Protein AF-A0A2P8WKD7-F1 (afdb_monomer)

Mean predicted aligned error: 12.07 Å

pLDDT: mean 80.97, std 13.88, range [33.56, 96.31]

Secondary structure (DSSP, 8-state):
--PPP---HHHHHHHHHHTT-HHHHHHHHHSSBS-SS-GGGEEEEEEEEEEEETTEEEEEEEEEEE-SEEETTSSTTSPPPP----HHHHHHHT-EEPPPEEEEEEEEHHHHHHHHHHHT--HHHHHHHHT--TT--EEEEEEEB-TTS-B-S-EEEEEEEEE-TTSEEEEEEEEEESSSPPSPSPPEEEEEEEEE--TT--HHHHHHHHHHHHHHHT-S-EEEE-S---HHHHHHHHTTTEEEE-SSPP-PPPP--TTT---TT-TTTT-SS-HHHHHHH-PPP-

Solvent-accessible surface area (backbone atoms only — not comparable to full-atom values): 16285 Å² total; per-residue (Å²): 135,83,78,74,80,77,75,57,63,66,56,53,51,52,51,37,47,74,72,43,41,48,73,59,54,50,42,52,31,42,73,12,49,54,53,67,44,44,72,69,26,62,52,58,64,48,54,44,67,63,41,78,48,91,98,48,65,37,64,27,38,35,43,33,29,37,28,45,56,46,45,38,48,45,44,95,91,42,62,58,66,81,89,77,91,52,68,66,62,50,46,53,32,40,68,28,74,49,70,82,39,76,76,41,74,74,33,51,58,70,59,52,50,52,50,45,48,74,59,40,51,50,71,70,54,48,55,49,42,74,66,42,54,85,88,44,66,42,76,46,46,28,31,37,39,48,101,83,33,51,71,50,77,59,27,40,39,36,37,32,38,44,80,47,98,88,60,28,33,29,35,34,33,32,43,22,25,58,62,79,78,76,78,74,77,73,49,49,81,43,62,32,35,37,40,73,66,54,96,87,58,53,69,67,64,49,49,54,52,48,49,51,41,18,63,74,65,75,29,86,43,36,36,36,38,41,83,81,72,53,50,68,54,50,51,56,37,39,78,66,42,30,16,38,29,47,97,52,86,76,59,70,76,72,78,88,50,34,56,77,46,82,54,89,84,47,95,48,49,62,35,90,71,37,72,69,56,50,61,72,67,55,71,80,87,128

Foldseek 3Di:
DDDDPPPDVLVVVLVCLVVFVFVVQLCLQDVWVVRNAHNLQFQGKGKDAQPDFDPGTFGIKIKTQGFQKAFAPLDPPHHHADDDDDDVVVCLFFVDKDDKDWPDPFAAPVVLLVVCVSSRDDPVLSVPQAPDDPPAWDKTKMWGADPVRDTDRIKIKTKHWDADPVRTIIIIIMIGGNDDDGDDRGGDIAMAGEEEDDPPDDLVRRVVSRVVSCVSVVHQAYEYEDADDDQVSSVVCVVSRYIYDYPDDDPHDDPPDLCPDPDPPDPSRNPPDDVSVVVVPDDDDD

Nearest PDB structures (foldseek):
  1txc-assembly1_B  TM=3.897E-01  e=4.400E-01  Pachyrhizus erosus
  6v8s-assembly11_K  TM=2.178E-01  e=1.043E-01  Arachis hypogaea
  6v8j-assembly4_D  TM=2.126E-01  e=2.416E-01  Arachis hypogaea
  6v8s-assembly10_J  TM=2.349E-01  e=7.548E-01  Arachis hypogaea
  4ryv-assembly1_A  TM=2.584E-01  e=8.510E-01  Lupinus luteus

Structure (mmCIF, N/CA/C/O backbone):
data_AF-A0A2P8WKD7-F1
#
_entry.id   AF-A0A2P8WKD7-F1
#
loop_
_atom_site.group_PDB
_atom_site.id
_atom_site.type_symbol
_atom_site.label_atom_id
_atom_site.label_alt_id
_atom_site.label_comp_id
_atom_site.label_asym_id
_atom_site.label_entity_id
_atom_site.label_seq_id
_atom_site.pdbx_PDB_ins_code
_atom_site.Cartn_x
_atom_site.Cartn_y
_atom_site.Cartn_z
_atom_site.occupancy
_atom_site.B_iso_or_equiv
_atom_site.auth_seq_id
_atom_site.auth_comp_id
_atom_site.auth_asym_id
_atom_site.auth_atom_id
_atom_site.pdbx_PDB_model_num
ATOM 1 N N . MET A 1 1 ? -8.784 36.293 31.590 1.00 36.31 1 MET A N 1
ATOM 2 C CA . MET A 1 1 ? -8.058 35.233 30.861 1.00 36.31 1 MET A CA 1
ATOM 3 C C . MET A 1 1 ? -9.077 34.508 30.007 1.00 36.31 1 MET A C 1
ATOM 5 O O . MET A 1 1 ? -9.945 33.850 30.559 1.00 36.31 1 MET A O 1
ATOM 9 N N . LEU A 1 2 ? -9.060 34.745 28.697 1.00 33.56 2 LEU A N 1
ATOM 10 C CA . LEU A 1 2 ? -9.922 34.032 27.759 1.00 33.56 2 LEU A CA 1
ATOM 11 C C . LEU A 1 2 ? -9.299 32.652 27.550 1.00 33.56 2 LEU A C 1
ATOM 13 O O . LEU A 1 2 ? -8.166 32.565 27.082 1.00 33.56 2 LEU A O 1
ATOM 17 N N . ALA A 1 3 ? -10.004 31.603 27.967 1.00 35.75 3 ALA A N 1
ATOM 18 C CA . ALA A 1 3 ? -9.642 30.239 27.625 1.00 35.75 3 ALA A CA 1
ATOM 19 C C . ALA A 1 3 ? -9.722 30.113 26.099 1.00 35.75 3 ALA A C 1
ATOM 21 O O . ALA A 1 3 ? -10.782 30.314 25.509 1.00 35.75 3 ALA A O 1
ATOM 22 N N . THR A 1 4 ? -8.594 29.840 25.452 1.00 35.47 4 THR A N 1
ATOM 23 C CA . THR A 1 4 ? -8.598 29.348 24.076 1.00 35.47 4 THR A CA 1
ATOM 24 C C . THR A 1 4 ? -9.354 28.022 24.065 1.00 35.47 4 THR A C 1
ATOM 26 O O . THR A 1 4 ? -8.997 27.150 24.862 1.00 35.47 4 THR A O 1
ATOM 29 N N . PRO A 1 5 ? -10.382 27.842 23.218 1.00 39.72 5 PRO A N 1
ATOM 30 C CA . PRO A 1 5 ? -11.021 26.545 23.083 1.00 39.72 5 PRO A CA 1
ATOM 31 C C . PRO A 1 5 ? -9.965 25.572 22.560 1.00 39.72 5 PRO A C 1
ATOM 33 O O . PRO A 1 5 ? -9.410 25.767 21.478 1.00 39.72 5 PRO A O 1
ATOM 36 N N . SER A 1 6 ? -9.640 24.554 23.354 1.00 45.09 6 SER A N 1
ATOM 37 C CA . SER A 1 6 ? -8.958 23.373 22.846 1.00 45.09 6 SER A CA 1
ATOM 38 C C . SER A 1 6 ? -9.896 22.770 21.809 1.00 45.09 6 SER A C 1
ATOM 40 O O . SER A 1 6 ? -10.943 22.237 22.168 1.00 45.09 6 SER A O 1
ATOM 42 N N . VAL A 1 7 ? -9.583 22.950 20.529 1.00 52.62 7 VAL A N 1
ATOM 43 C CA . VAL A 1 7 ? -10.305 22.266 19.456 1.00 52.62 7 VAL A CA 1
ATOM 44 C C . VAL A 1 7 ? -10.246 20.775 19.772 1.00 52.62 7 VAL A C 1
ATOM 46 O O . VAL A 1 7 ? -9.148 20.241 19.945 1.00 52.62 7 VAL A O 1
ATOM 49 N N . ASP A 1 8 ? -11.414 20.150 19.907 1.00 75.81 8 ASP A N 1
ATOM 50 C CA . ASP A 1 8 ? -11.534 18.731 20.216 1.00 75.81 8 ASP A CA 1
ATOM 51 C C . ASP A 1 8 ? -10.823 17.947 19.111 1.00 75.81 8 ASP A C 1
ATOM 53 O O . ASP A 1 8 ? -11.108 18.075 17.918 1.00 75.81 8 ASP A O 1
ATOM 57 N N . TRP A 1 9 ? -9.804 17.190 19.489 1.00 74.94 9 TRP A N 1
ATOM 58 C CA . TRP A 1 9 ? -8.974 16.476 18.534 1.00 74.94 9 TRP A CA 1
ATOM 59 C C . TRP A 1 9 ? -9.788 15.387 17.813 1.00 74.94 9 TRP A C 1
ATOM 61 O O . TRP A 1 9 ? -9.481 15.061 16.664 1.00 74.94 9 TRP A O 1
ATOM 71 N N . GLN A 1 10 ? -10.860 14.876 18.440 1.00 72.94 10 GLN A N 1
ATOM 72 C CA . GLN A 1 10 ? -11.803 13.964 17.794 1.00 72.94 10 GLN A CA 1
ATOM 73 C C . GLN A 1 10 ? -12.477 14.638 16.602 1.00 72.94 10 GLN A C 1
ATOM 75 O O . GLN A 1 10 ? -12.592 14.032 15.536 1.00 72.94 10 GLN A O 1
ATOM 80 N N . GLU A 1 11 ? -12.852 15.908 16.748 1.00 74.50 11 GLU A N 1
ATOM 81 C CA . GLU A 1 11 ? -13.422 16.714 15.672 1.00 74.50 11 GLU A CA 1
ATOM 82 C C . GLU A 1 11 ? -12.397 16.915 14.545 1.00 74.50 11 GLU A C 1
ATOM 84 O O . GLU A 1 11 ? -12.729 16.760 13.372 1.00 74.50 11 GLU A O 1
ATOM 89 N N . GLN A 1 12 ? -11.120 17.143 14.874 1.00 75.56 12 GLN A N 1
ATOM 90 C CA . GLN A 1 12 ? -10.055 17.245 13.865 1.00 75.56 12 GLN A CA 1
ATOM 91 C C . GLN A 1 12 ? -9.861 15.944 13.085 1.00 75.56 12 GLN A C 1
ATOM 93 O O . GLN A 1 12 ? -9.722 15.980 11.861 1.00 75.56 12 GLN A O 1
ATOM 98 N N . VAL A 1 13 ? -9.868 14.796 13.769 1.00 79.31 13 VAL A N 1
ATOM 99 C CA . VAL A 1 13 ? -9.763 13.486 13.117 1.00 79.31 13 VAL A CA 1
ATOM 100 C C . VAL A 1 13 ? -10.993 13.228 12.252 1.00 79.31 13 VAL A C 1
ATOM 102 O O . VAL A 1 13 ? -10.839 12.861 11.093 1.00 79.31 13 VAL A O 1
ATOM 105 N N . GLN A 1 14 ? -12.205 13.486 12.744 1.00 80.31 14 GLN A N 1
ATOM 106 C CA . GLN A 1 14 ? -13.434 13.319 11.963 1.00 80.31 14 GLN A CA 1
ATOM 107 C C . GLN A 1 14 ? -13.467 14.218 10.723 1.00 80.31 14 GLN A C 1
ATOM 109 O O . GLN A 1 14 ? -13.791 13.738 9.636 1.00 80.31 14 GLN A O 1
ATOM 114 N N . ILE A 1 15 ? -13.074 15.489 10.849 1.00 75.50 15 ILE A N 1
ATOM 115 C CA . ILE A 1 15 ? -12.952 16.411 9.713 1.00 75.50 15 ILE A CA 1
ATOM 116 C C . ILE A 1 15 ? -11.921 15.878 8.720 1.00 75.50 15 ILE A C 1
ATOM 118 O O . ILE A 1 15 ? -12.201 15.809 7.526 1.00 75.50 15 ILE A O 1
ATOM 122 N N . ALA A 1 16 ? -10.747 15.461 9.193 1.00 73.62 16 ALA A N 1
ATOM 123 C CA . ALA A 1 16 ? -9.687 14.938 8.341 1.00 73.62 16 ALA A CA 1
ATOM 124 C C . ALA A 1 16 ? -10.090 13.642 7.614 1.00 73.62 16 ALA A C 1
ATOM 126 O O . ALA A 1 16 ? -9.722 13.458 6.452 1.00 73.62 16 ALA A O 1
ATOM 127 N N . LEU A 1 17 ? -10.882 12.780 8.259 1.00 82.25 17 LEU A N 1
ATOM 128 C CA . LEU A 1 17 ? -11.484 11.594 7.647 1.00 82.25 17 LEU A CA 1
ATOM 129 C C . LEU A 1 17 ? -12.530 11.984 6.594 1.00 82.25 17 LEU A C 1
ATOM 131 O O . LEU A 1 17 ? -12.512 11.438 5.494 1.00 82.25 17 LEU A O 1
ATOM 135 N N . ALA A 1 18 ? -13.385 12.967 6.887 1.00 79.12 18 ALA A N 1
ATOM 136 C CA . ALA A 1 18 ? -14.415 13.450 5.968 1.00 79.12 18 ALA A CA 1
ATOM 137 C C . ALA A 1 18 ? -13.837 14.120 4.710 1.00 79.12 18 ALA A C 1
ATOM 139 O O . ALA A 1 18 ? -14.382 13.954 3.621 1.00 79.12 18 ALA A O 1
ATOM 140 N N . VAL A 1 19 ? -12.725 14.851 4.837 1.00 79.94 19 VAL A N 1
ATOM 141 C CA . VAL A 1 19 ? -12.037 15.480 3.692 1.00 79.94 19 VAL A CA 1
ATOM 142 C C . VAL A 1 19 ? -11.025 14.553 3.010 1.00 79.94 19 VAL A C 1
ATOM 144 O O . VAL A 1 19 ? -10.424 14.950 2.014 1.00 79.94 19 VAL A O 1
ATOM 147 N N . GLY A 1 20 ? -10.811 13.340 3.531 1.00 79.19 20 GLY A N 1
ATOM 148 C CA . GLY A 1 20 ? -9.868 12.373 2.968 1.00 79.19 20 GLY A CA 1
ATOM 149 C C . GLY A 1 20 ? -8.409 12.836 3.018 1.00 79.19 20 GLY A C 1
ATOM 150 O O . GLY A 1 20 ? -7.677 12.662 2.046 1.00 79.19 20 GLY A O 1
ATOM 151 N N . ASN A 1 21 ? -7.972 13.446 4.126 1.00 84.19 21 ASN A N 1
ATOM 152 C CA . ASN A 1 21 ? -6.594 13.919 4.280 1.00 84.19 21 ASN A CA 1
ATOM 153 C C . ASN A 1 21 ? -5.604 12.741 4.283 1.00 84.19 21 ASN A C 1
ATOM 155 O O . ASN A 1 21 ? -5.372 12.114 5.317 1.00 84.19 21 ASN A O 1
ATOM 159 N N . GLU A 1 22 ? -4.984 12.470 3.134 1.00 80.25 22 GLU A N 1
ATOM 160 C CA . GLU A 1 22 ? -4.089 11.324 2.945 1.00 80.25 22 GLU A CA 1
ATOM 161 C C . GLU A 1 22 ? -2.934 11.287 3.960 1.00 80.25 22 GLU A C 1
ATOM 163 O O . GLU A 1 22 ? -2.563 10.214 4.434 1.00 80.25 22 GLU A O 1
ATOM 168 N N . GLY A 1 23 ? -2.400 12.449 4.352 1.00 82.69 23 GLY A N 1
ATOM 169 C CA . GLY A 1 23 ? -1.328 12.540 5.343 1.00 82.69 23 GLY A CA 1
ATOM 170 C C . GLY A 1 23 ? -1.741 11.984 6.707 1.00 82.69 23 GLY A C 1
ATOM 171 O O . GLY A 1 23 ? -1.006 11.189 7.293 1.00 82.69 23 GLY A O 1
ATOM 172 N N . LEU A 1 24 ? -2.934 12.341 7.196 1.00 86.12 24 LEU A N 1
ATOM 173 C CA . LEU A 1 24 ? -3.460 11.764 8.434 1.00 86.12 24 LEU A CA 1
ATOM 174 C C . LEU A 1 24 ? -3.813 10.284 8.258 1.00 86.12 24 LEU A C 1
ATOM 176 O O . LEU A 1 24 ? -3.484 9.485 9.128 1.00 86.12 24 LEU A O 1
ATOM 180 N N . LEU A 1 25 ? -4.444 9.903 7.143 1.00 88.56 25 LEU A N 1
ATOM 181 C CA . LEU A 1 25 ? -4.823 8.507 6.896 1.00 88.56 25 LEU A CA 1
ATOM 182 C C . LEU A 1 25 ? -3.605 7.575 6.916 1.00 88.56 25 LEU A C 1
ATOM 184 O O . LEU A 1 25 ? -3.642 6.516 7.541 1.00 88.56 25 LEU A O 1
ATOM 188 N N . ARG A 1 26 ? -2.497 7.995 6.296 1.00 88.94 26 ARG A N 1
ATOM 189 C CA . ARG A 1 26 ? -1.215 7.280 6.357 1.00 88.94 26 ARG A CA 1
ATOM 190 C C . ARG A 1 26 ? -0.691 7.180 7.786 1.00 88.94 26 ARG A C 1
ATOM 192 O O . ARG A 1 26 ? -0.284 6.097 8.193 1.00 88.94 26 ARG A O 1
ATOM 199 N N . ARG A 1 27 ? -0.742 8.266 8.563 1.00 87.81 27 ARG A N 1
ATOM 200 C CA . ARG A 1 27 ? -0.330 8.253 9.977 1.00 87.81 27 ARG A CA 1
ATOM 201 C C . ARG A 1 27 ? -1.184 7.318 10.826 1.00 87.81 27 ARG A C 1
ATOM 203 O O . ARG A 1 27 ? -0.627 6.583 11.623 1.00 87.81 27 ARG A O 1
ATOM 210 N N . ILE A 1 28 ? -2.499 7.258 10.621 1.00 89.88 28 ILE A N 1
ATOM 211 C CA . ILE A 1 28 ? -3.370 6.296 11.323 1.00 89.88 28 ILE A CA 1
ATOM 212 C C . ILE A 1 28 ? -2.923 4.850 11.046 1.00 89.88 28 ILE A C 1
ATOM 214 O O . ILE A 1 28 ? -2.896 4.014 11.950 1.00 89.88 28 ILE A O 1
ATOM 218 N N . LEU A 1 29 ? -2.536 4.545 9.804 1.00 88.88 29 LEU A N 1
ATOM 219 C CA . LEU A 1 29 ? -2.070 3.209 9.423 1.00 88.88 29 LEU A CA 1
ATOM 220 C C . LEU A 1 29 ? -0.689 2.870 9.993 1.00 88.88 29 LEU A C 1
ATOM 222 O O . LEU A 1 29 ? -0.464 1.731 10.399 1.00 88.88 29 LEU A O 1
ATOM 226 N N . ILE A 1 30 ? 0.220 3.841 9.998 1.00 86.69 30 ILE A N 1
ATOM 227 C CA . ILE A 1 30 ? 1.637 3.637 10.316 1.00 86.69 30 ILE A CA 1
ATOM 228 C C . ILE A 1 30 ? 1.914 3.804 11.813 1.00 86.69 30 ILE A C 1
ATOM 230 O O . ILE A 1 30 ? 2.579 2.961 12.407 1.00 86.69 30 ILE A O 1
ATOM 234 N N . ASP A 1 31 ? 1.382 4.865 12.418 1.00 88.38 31 ASP A N 1
ATOM 235 C CA . ASP A 1 31 ? 1.661 5.276 13.800 1.00 88.38 31 ASP A CA 1
ATOM 236 C C . ASP A 1 31 ? 0.729 4.580 14.813 1.00 88.38 31 ASP A C 1
ATOM 238 O O . ASP A 1 31 ? 0.778 4.870 16.008 1.00 88.38 31 ASP A O 1
ATOM 242 N N . SER A 1 32 ? -0.156 3.684 14.359 1.00 89.56 32 SER A N 1
ATOM 243 C CA . SER A 1 32 ? -0.999 2.897 15.260 1.00 89.56 32 SER A CA 1
ATOM 244 C C . SER A 1 32 ? -0.207 1.827 16.016 1.00 89.56 32 SER A C 1
ATOM 246 O O . SER A 1 32 ? 0.864 1.393 15.593 1.00 89.56 32 SER A O 1
ATOM 248 N N . TRP A 1 33 ? -0.747 1.366 17.144 1.00 88.19 33 TRP A N 1
ATOM 249 C CA . TRP A 1 33 ? -0.181 0.283 17.937 1.00 88.19 33 TRP A CA 1
ATOM 250 C C . TRP A 1 33 ? -1.137 -0.915 18.055 1.00 88.19 33 TRP A C 1
ATOM 252 O O . TRP A 1 33 ? -2.246 -0.755 18.568 1.00 88.19 33 TRP A O 1
ATOM 262 N N . PRO A 1 34 ? -0.720 -2.124 17.638 1.00 87.62 34 PRO A N 1
ATOM 263 C CA . PRO A 1 34 ? 0.403 -2.368 16.726 1.00 87.62 34 PRO A CA 1
ATOM 264 C C . PRO A 1 34 ? 0.166 -1.670 15.376 1.00 87.62 34 PRO A C 1
ATOM 266 O O . PRO A 1 34 ? -0.986 -1.413 15.026 1.00 87.62 34 PRO A O 1
ATOM 269 N N . ALA A 1 35 ? 1.219 -1.401 14.598 1.00 86.81 35 ALA A N 1
ATOM 270 C CA . ALA A 1 35 ? 1.074 -0.735 13.299 1.00 86.81 35 ALA A CA 1
ATOM 271 C C . ALA A 1 35 ? 0.101 -1.507 12.400 1.00 86.81 35 ALA A C 1
ATOM 273 O O . ALA A 1 35 ? 0.163 -2.740 12.310 1.00 86.81 35 ALA A O 1
ATOM 274 N N . ALA A 1 36 ? -0.823 -0.800 11.748 1.00 87.50 36 ALA A N 1
ATOM 275 C CA . ALA A 1 36 ? -1.820 -1.408 10.874 1.00 87.50 36 ALA A CA 1
ATOM 276 C C . ALA A 1 36 ? -1.156 -2.031 9.649 1.00 87.50 36 ALA A C 1
ATOM 278 O O . ALA A 1 36 ? -1.392 -3.200 9.333 1.00 87.50 36 ALA A O 1
ATOM 279 N N . ILE A 1 37 ? -0.311 -1.232 9.001 1.00 85.25 37 ILE A N 1
ATOM 280 C CA . ILE A 1 37 ? 0.422 -1.549 7.784 1.00 85.25 37 ILE A CA 1
ATOM 281 C C . ILE A 1 37 ? 1.807 -0.909 7.915 1.00 85.25 37 ILE A C 1
ATOM 283 O O . ILE A 1 37 ? 1.926 0.240 8.337 1.00 85.25 37 ILE A O 1
ATOM 287 N N . ALA A 1 38 ? 2.856 -1.645 7.547 1.00 81.94 38 ALA A N 1
ATOM 288 C CA . ALA A 1 38 ? 4.207 -1.097 7.527 1.00 81.94 38 ALA A CA 1
ATOM 289 C C . ALA A 1 38 ? 4.308 0.089 6.544 1.00 81.94 38 ALA A C 1
ATOM 291 O O . ALA A 1 38 ? 3.720 0.010 5.463 1.00 81.94 38 ALA A O 1
ATOM 292 N N . PRO A 1 39 ? 5.081 1.149 6.850 1.00 79.00 39 PRO A N 1
ATOM 293 C CA . PRO A 1 39 ? 5.204 2.327 5.984 1.00 79.00 39 PRO A CA 1
ATOM 294 C C . PRO A 1 39 ? 5.515 1.980 4.523 1.00 79.00 39 PRO A C 1
ATOM 296 O O . PRO A 1 39 ? 4.881 2.496 3.599 1.00 79.00 39 PRO A O 1
ATOM 299 N N . SER A 1 40 ? 6.426 1.023 4.329 1.00 73.44 40 SER A N 1
ATOM 300 C CA . SER A 1 40 ? 6.868 0.543 3.021 1.00 73.44 40 SER A CA 1
ATOM 301 C C . SER A 1 40 ? 5.714 0.005 2.164 1.00 73.44 40 SER A C 1
ATOM 303 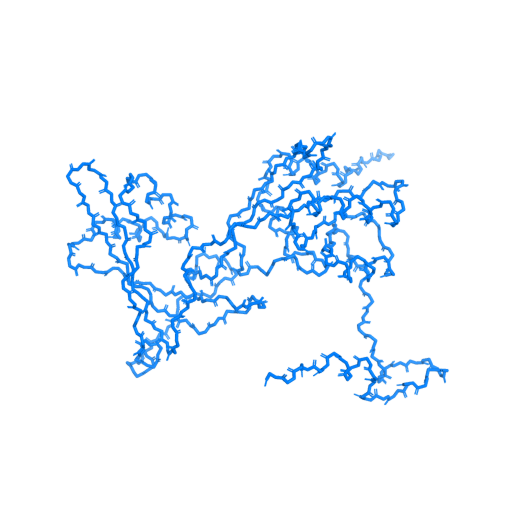O O . SER A 1 40 ? 5.707 0.220 0.949 1.00 73.44 40 SER A O 1
ATOM 305 N N . HIS A 1 41 ? 4.702 -0.591 2.799 1.00 78.06 41 HIS A N 1
ATOM 306 C CA . HIS A 1 41 ? 3.534 -1.197 2.164 1.00 78.06 41 HIS A CA 1
ATOM 307 C C . HIS A 1 41 ? 2.402 -0.229 1.834 1.00 78.06 41 HIS A C 1
ATOM 309 O O . HIS A 1 41 ? 1.449 -0.635 1.175 1.00 78.06 41 HIS A O 1
ATOM 315 N N . VAL A 1 42 ? 2.448 1.029 2.274 1.00 80.31 42 VAL A N 1
ATOM 316 C CA . VAL A 1 42 ? 1.323 1.947 2.054 1.00 80.31 42 VAL A CA 1
ATOM 317 C C . VAL A 1 42 ? 1.451 2.631 0.687 1.00 80.31 42 VAL A C 1
ATOM 319 O O . VAL A 1 42 ? 2.224 3.581 0.513 1.00 80.31 42 VAL A O 1
ATOM 322 N N . GLY A 1 43 ? 0.684 2.146 -0.290 1.00 77.56 43 GLY A N 1
ATOM 323 C CA . GLY A 1 43 ? 0.417 2.794 -1.576 1.00 77.56 43 GLY A CA 1
ATOM 324 C C . GLY A 1 43 ? -0.564 3.949 -1.406 1.00 77.56 43 GLY A C 1
ATOM 325 O O . GLY A 1 43 ? -0.360 4.789 -0.537 1.00 77.56 43 GLY A O 1
ATOM 326 N N . SER A 1 44 ? -1.615 4.029 -2.218 1.00 81.94 44 SER A N 1
ATOM 327 C CA . SER A 1 44 ? -2.684 5.020 -2.033 1.00 81.94 44 SER A CA 1
ATOM 328 C C . SER A 1 44 ? -3.598 4.686 -0.846 1.00 81.94 44 SER A C 1
ATOM 330 O O . SER A 1 44 ? -3.819 3.517 -0.522 1.00 81.94 44 SER A O 1
ATOM 332 N N . VAL A 1 45 ? -4.128 5.722 -0.188 1.00 86.06 45 VAL A N 1
ATOM 333 C CA . VAL A 1 45 ? -5.075 5.581 0.926 1.00 86.06 45 VAL A CA 1
ATOM 334 C C . VAL A 1 45 ? -6.279 6.478 0.693 1.00 86.06 45 VAL A C 1
ATOM 336 O O . VAL A 1 45 ? -6.134 7.662 0.397 1.00 86.06 45 VAL A O 1
ATOM 339 N N . ARG A 1 46 ? -7.473 5.920 0.870 1.00 89.38 46 ARG A N 1
ATOM 340 C CA . ARG A 1 46 ? -8.744 6.643 0.818 1.00 89.38 46 ARG A CA 1
ATOM 341 C C . ARG A 1 46 ? -9.602 6.267 2.018 1.00 89.38 46 ARG A C 1
ATOM 343 O O . ARG A 1 46 ? -9.560 5.126 2.468 1.00 89.38 46 ARG A O 1
ATOM 350 N N . ALA A 1 47 ? -10.400 7.216 2.492 1.00 90.38 47 ALA A N 1
ATOM 351 C CA . ALA A 1 47 ? -11.429 6.983 3.494 1.00 90.38 47 ALA A CA 1
ATOM 352 C C . ALA A 1 47 ? -12.820 7.179 2.887 1.00 90.38 47 ALA A C 1
ATOM 354 O O . ALA A 1 47 ? -13.048 8.140 2.153 1.00 90.38 47 ALA A O 1
ATOM 355 N N . ASP A 1 48 ? -13.743 6.288 3.232 1.00 89.06 48 ASP A N 1
ATOM 356 C CA . ASP A 1 48 ? -15.172 6.447 2.992 1.00 89.06 48 ASP A CA 1
ATOM 357 C C . ASP A 1 48 ? -15.886 6.473 4.350 1.00 89.06 48 ASP A C 1
ATOM 359 O O . ASP A 1 48 ? -15.663 5.604 5.192 1.00 89.06 48 ASP A O 1
ATOM 363 N N . VAL A 1 49 ? -16.713 7.493 4.587 1.00 86.62 49 VAL A N 1
ATOM 364 C CA . VAL A 1 49 ? -17.386 7.739 5.876 1.00 86.62 49 VAL A CA 1
ATOM 365 C C . VAL A 1 49 ? -18.849 7.303 5.798 1.00 86.62 49 VAL A C 1
ATOM 367 O O . VAL A 1 49 ? -19.486 7.452 4.755 1.00 86.62 49 VAL A O 1
ATOM 370 N N . ALA A 1 50 ? -19.397 6.801 6.908 1.00 82.94 50 ALA A N 1
ATOM 371 C CA . ALA A 1 50 ? -20.790 6.370 7.036 1.00 82.94 50 ALA A CA 1
ATOM 372 C C . ALA A 1 50 ? -21.193 5.318 5.984 1.00 82.94 50 ALA A C 1
ATOM 374 O O . ALA A 1 50 ? -22.266 5.399 5.374 1.00 82.94 50 ALA A O 1
ATOM 375 N N . VAL A 1 51 ? -20.323 4.327 5.769 1.00 82.69 51 VAL A N 1
ATOM 376 C CA . VAL A 1 51 ? -20.500 3.296 4.740 1.00 82.69 51 VAL A CA 1
ATOM 377 C C . VAL A 1 51 ? -21.659 2.370 5.128 1.00 82.69 51 VAL A C 1
ATOM 379 O O . VAL A 1 51 ? -21.629 1.788 6.217 1.00 82.69 51 VAL A O 1
ATOM 382 N N . PRO A 1 52 ? -22.692 2.213 4.281 1.00 80.56 52 PRO A N 1
ATOM 383 C CA . PRO A 1 52 ? -23.796 1.304 4.561 1.00 80.56 52 PRO A CA 1
ATOM 384 C C . PRO A 1 52 ? -23.317 -0.146 4.483 1.00 80.56 52 PRO A C 1
ATOM 386 O O . PRO A 1 52 ? -22.738 -0.549 3.475 1.00 80.56 52 PRO A O 1
ATOM 389 N N . VAL A 1 53 ? -23.586 -0.940 5.524 1.00 78.31 53 VAL A N 1
ATOM 390 C CA . VAL A 1 53 ? -23.308 -2.381 5.504 1.00 78.31 53 VAL A CA 1
ATOM 391 C C . VAL A 1 53 ? -24.457 -3.155 6.138 1.00 78.31 53 VAL A C 1
ATOM 393 O O . VAL A 1 53 ? -24.728 -3.030 7.333 1.00 78.31 53 VAL A O 1
ATOM 396 N N . GLY A 1 54 ? -25.144 -3.959 5.322 1.00 74.56 54 GLY A N 1
ATOM 397 C CA . GLY A 1 54 ? -26.357 -4.664 5.735 1.00 74.56 54 GLY A CA 1
ATOM 398 C C . GLY A 1 54 ? -27.431 -3.691 6.232 1.00 74.56 54 GLY A C 1
ATOM 399 O O . GLY A 1 54 ? -27.772 -2.735 5.540 1.00 74.56 54 GLY A O 1
ATOM 400 N N . GLU A 1 55 ? -27.937 -3.924 7.444 1.00 69.44 55 GLU A N 1
ATOM 401 C CA . GLU A 1 55 ? -28.931 -3.065 8.112 1.00 69.44 55 GLU A CA 1
ATOM 402 C C . GLU A 1 55 ? -28.308 -1.893 8.900 1.00 69.44 55 GLU A C 1
ATOM 404 O O . GLU A 1 55 ? -29.026 -1.090 9.493 1.00 69.44 55 GLU A O 1
ATOM 409 N N . GLY A 1 56 ? -26.976 -1.783 8.925 1.00 76.62 56 GLY A N 1
ATOM 410 C CA . GLY A 1 56 ? -26.244 -0.791 9.709 1.00 76.62 56 GLY A CA 1
ATOM 411 C C . GLY A 1 56 ? -25.364 0.139 8.875 1.00 76.62 56 GLY A C 1
ATOM 412 O O . GLY A 1 56 ? -25.398 0.167 7.642 1.00 76.62 56 GLY A O 1
ATOM 413 N N . ARG A 1 57 ? -24.543 0.921 9.579 1.00 82.81 57 ARG A N 1
ATOM 414 C CA . ARG A 1 57 ? -23.498 1.769 8.997 1.00 82.81 57 ARG A CA 1
ATOM 415 C C . ARG A 1 57 ? -22.196 1.583 9.758 1.00 82.81 57 ARG A C 1
ATOM 417 O O . ARG A 1 57 ? -22.216 1.426 10.977 1.00 82.81 57 ARG A O 1
ATOM 424 N N . LEU A 1 58 ? -21.088 1.612 9.030 1.00 84.25 58 LEU A N 1
ATOM 425 C CA . LEU A 1 58 ? -19.750 1.712 9.599 1.00 84.25 58 LEU A CA 1
ATOM 426 C C . LEU A 1 58 ? -19.334 3.176 9.661 1.00 84.25 58 LEU A C 1
ATOM 428 O O . LEU A 1 58 ? -19.635 3.931 8.736 1.00 84.25 58 LEU A O 1
ATOM 432 N N . ASP A 1 59 ? -18.623 3.552 10.725 1.00 83.31 59 ASP A N 1
ATOM 433 C CA . ASP A 1 59 ? -18.127 4.917 10.910 1.00 83.31 59 ASP A CA 1
ATOM 434 C C . ASP A 1 59 ? -17.254 5.318 9.720 1.00 83.31 59 ASP A C 1
ATOM 436 O O . ASP A 1 59 ? -17.579 6.267 9.006 1.00 83.31 59 ASP A O 1
ATOM 440 N N . VAL A 1 60 ? -16.184 4.554 9.472 1.00 89.88 60 VAL A N 1
ATOM 441 C CA . VAL A 1 60 ? -15.254 4.779 8.365 1.00 89.88 60 VAL A CA 1
ATOM 442 C C . VAL A 1 60 ? -14.698 3.454 7.835 1.00 89.88 60 VAL A C 1
ATOM 444 O O . VAL A 1 60 ? -14.412 2.525 8.593 1.00 89.88 60 VAL A O 1
ATOM 447 N N . VAL A 1 61 ? -14.496 3.379 6.520 1.00 92.00 61 VAL A N 1
ATOM 448 C CA . VAL A 1 61 ? -13.734 2.319 5.852 1.00 92.00 61 VAL A CA 1
ATOM 449 C C . VAL A 1 61 ? -12.517 2.939 5.183 1.00 92.00 61 VAL A C 1
ATOM 451 O O . VAL A 1 61 ? -12.650 3.839 4.354 1.00 92.00 61 VAL A O 1
ATOM 454 N N . LEU A 1 62 ? -11.327 2.458 5.539 1.00 91.75 62 LEU A N 1
ATOM 455 C CA . LEU A 1 62 ? -10.095 2.812 4.845 1.00 91.75 62 LEU A CA 1
ATOM 456 C C . LEU A 1 62 ? -9.830 1.802 3.737 1.00 91.75 62 LEU A C 1
ATOM 458 O O . LEU A 1 62 ? -9.708 0.607 3.999 1.00 91.75 62 LEU A O 1
ATOM 462 N N . THR A 1 63 ? -9.703 2.291 2.510 1.00 89.88 63 THR A N 1
ATOM 463 C CA . THR A 1 63 ? -9.229 1.504 1.373 1.00 89.88 63 THR A CA 1
ATOM 464 C C . THR A 1 63 ? -7.759 1.829 1.145 1.00 89.88 63 THR A C 1
ATOM 466 O O . THR A 1 63 ? -7.405 2.989 0.923 1.00 89.88 63 THR A O 1
ATOM 469 N N . VAL A 1 64 ? -6.908 0.808 1.217 1.00 87.81 64 VAL A N 1
ATOM 470 C CA . VAL A 1 64 ? -5.453 0.925 1.098 1.00 87.81 64 VAL A CA 1
ATOM 471 C C . VAL A 1 64 ? -4.959 0.067 -0.056 1.00 87.81 64 VAL A C 1
ATOM 473 O O . VAL A 1 64 ? -5.240 -1.126 -0.115 1.00 87.81 64 VAL A O 1
ATOM 476 N N . GLU A 1 65 ? -4.180 0.657 -0.954 1.00 84.25 65 GLU A N 1
ATOM 477 C CA . GLU A 1 65 ? -3.374 -0.089 -1.920 1.00 84.25 65 GLU A CA 1
ATOM 478 C C . GLU A 1 65 ? -2.117 -0.585 -1.195 1.00 84.25 65 GLU A C 1
ATOM 480 O O . GLU A 1 65 ? -1.244 0.201 -0.830 1.00 84.25 65 GLU A O 1
ATOM 485 N N . ARG A 1 66 ? -2.035 -1.890 -0.935 1.00 80.88 66 ARG A N 1
ATOM 486 C CA . ARG A 1 66 ? -0.868 -2.526 -0.328 1.00 80.88 66 ARG A CA 1
ATOM 487 C C . ARG A 1 66 ? 0.214 -2.713 -1.384 1.00 80.88 66 ARG A C 1
ATOM 489 O O . ARG A 1 66 ? 0.113 -3.580 -2.248 1.00 80.88 66 ARG A O 1
ATOM 496 N N . THR A 1 67 ? 1.273 -1.926 -1.287 1.00 75.81 67 THR A N 1
ATOM 497 C CA . THR A 1 67 ? 2.420 -1.971 -2.192 1.00 75.81 67 THR A CA 1
ATOM 498 C C . THR A 1 67 ? 3.399 -3.059 -1.767 1.00 75.81 67 THR A C 1
ATOM 500 O O . THR A 1 67 ? 3.994 -2.974 -0.700 1.00 75.81 67 THR A O 1
ATOM 503 N N . VAL A 1 68 ? 3.615 -4.060 -2.621 1.00 77.94 68 VAL A N 1
ATOM 504 C CA . VAL A 1 68 ? 4.612 -5.125 -2.384 1.00 77.94 68 VAL A CA 1
ATOM 505 C C . VAL A 1 68 ? 5.972 -4.771 -2.996 1.00 77.94 68 VAL A C 1
ATOM 507 O O . VAL A 1 68 ? 7.010 -5.225 -2.524 1.00 77.94 68 VAL A O 1
ATOM 510 N N . CYS A 1 69 ? 5.996 -3.923 -4.029 1.00 82.06 69 CYS A N 1
ATOM 511 C CA . CYS A 1 69 ? 7.225 -3.434 -4.651 1.00 82.06 69 CYS A CA 1
ATOM 512 C C . CYS A 1 69 ? 7.150 -1.928 -4.890 1.00 82.06 69 CYS A C 1
ATOM 514 O O . CYS A 1 69 ? 6.168 -1.450 -5.458 1.00 82.06 69 CYS A O 1
ATOM 516 N N . ALA A 1 70 ? 8.207 -1.199 -4.548 1.00 84.31 70 ALA A N 1
ATOM 517 C CA . ALA A 1 70 ? 8.263 0.249 -4.703 1.00 84.31 70 ALA A CA 1
ATOM 518 C C . ALA A 1 70 ? 9.502 0.704 -5.487 1.00 84.31 70 ALA A C 1
ATOM 520 O O . ALA A 1 70 ? 10.561 0.075 -5.425 1.00 84.31 70 ALA A O 1
ATOM 521 N N . LEU A 1 71 ? 9.340 1.784 -6.254 1.00 89.06 71 LEU A N 1
ATOM 522 C CA . LEU A 1 71 ? 10.406 2.410 -7.032 1.00 89.06 71 LEU A CA 1
ATOM 523 C C . LEU A 1 71 ? 11.413 3.072 -6.077 1.00 89.06 71 LEU A C 1
ATOM 525 O O . LEU A 1 71 ? 11.022 3.776 -5.148 1.00 89.06 71 LEU A O 1
ATOM 529 N N . ALA A 1 72 ? 12.707 2.852 -6.299 1.00 90.00 72 ALA A N 1
ATOM 530 C CA . ALA A 1 72 ? 13.759 3.445 -5.480 1.00 90.00 72 ALA A CA 1
ATOM 531 C C . ALA A 1 72 ? 13.668 4.982 -5.487 1.00 90.00 72 ALA A C 1
ATOM 533 O O . ALA A 1 72 ? 13.489 5.601 -6.535 1.00 90.00 72 ALA A O 1
ATOM 534 N N . GLY A 1 73 ? 13.767 5.595 -4.307 1.00 86.44 73 GLY A N 1
ATOM 535 C CA . GLY A 1 73 ? 13.696 7.046 -4.125 1.00 86.44 73 GLY A CA 1
ATOM 536 C C . GLY A 1 73 ? 12.345 7.694 -4.452 1.00 86.44 73 GLY A C 1
ATOM 537 O O . GLY A 1 73 ? 12.262 8.920 -4.475 1.00 86.44 73 GLY A O 1
ATOM 538 N N . SER A 1 74 ? 11.280 6.922 -4.703 1.00 84.81 74 SER A N 1
ATOM 539 C CA . SER A 1 74 ? 9.972 7.494 -5.052 1.00 84.81 74 SER A CA 1
ATOM 540 C C . SER A 1 74 ? 9.207 8.071 -3.858 1.00 84.81 74 SER A C 1
ATOM 542 O O . SER A 1 74 ? 8.251 8.826 -4.037 1.00 84.81 74 SER A O 1
ATOM 544 N N . ARG A 1 75 ? 9.636 7.741 -2.635 1.00 76.62 75 ARG A N 1
ATOM 545 C CA . ARG A 1 75 ? 9.094 8.258 -1.376 1.00 76.62 75 ARG A CA 1
ATOM 546 C C . ARG A 1 75 ? 10.224 8.530 -0.372 1.00 76.62 75 ARG A C 1
ATOM 548 O O . ARG A 1 75 ? 11.266 7.886 -0.470 1.00 76.62 75 ARG A O 1
ATOM 555 N N . PRO A 1 76 ? 10.022 9.418 0.621 1.00 73.44 76 PRO A N 1
ATOM 556 C CA . PRO A 1 76 ? 11.047 9.740 1.621 1.00 73.44 76 PRO A CA 1
ATOM 557 C C . PRO A 1 76 ? 11.489 8.559 2.499 1.00 73.44 76 PRO A C 1
ATOM 559 O O . PRO A 1 76 ? 12.597 8.576 3.024 1.00 73.44 76 PRO A O 1
ATOM 562 N N . ASP A 1 77 ? 10.626 7.555 2.682 1.00 71.12 77 ASP A N 1
ATOM 563 C CA . ASP A 1 77 ? 10.890 6.341 3.467 1.00 71.12 77 ASP A CA 1
ATOM 564 C C . ASP A 1 77 ? 11.651 5.259 2.684 1.00 71.12 77 ASP A C 1
ATOM 566 O O . ASP A 1 77 ? 12.088 4.269 3.270 1.00 71.12 77 ASP A O 1
ATOM 570 N N . LEU A 1 78 ? 11.799 5.422 1.365 1.00 77.75 78 LEU A N 1
ATOM 571 C CA . LEU A 1 78 ? 12.450 4.444 0.504 1.00 77.75 78 LEU A CA 1
ATOM 572 C C . LEU A 1 78 ? 13.912 4.824 0.247 1.00 77.75 78 LEU A C 1
ATOM 574 O O . LEU A 1 78 ? 14.208 5.992 -0.012 1.00 77.75 78 LEU A O 1
ATOM 578 N N . PRO A 1 79 ? 14.833 3.846 0.235 1.00 84.19 79 PRO A N 1
ATOM 579 C CA . PRO A 1 79 ? 16.198 4.082 -0.191 1.00 84.19 79 PRO A CA 1
ATOM 580 C C . PRO A 1 79 ? 16.241 4.615 -1.626 1.00 84.19 79 PRO A C 1
ATOM 582 O O . PRO A 1 79 ? 15.454 4.207 -2.488 1.00 84.19 79 PRO A O 1
ATOM 585 N N . SER A 1 80 ? 17.194 5.509 -1.881 1.00 88.38 80 SER A N 1
ATOM 586 C CA . SER A 1 80 ? 17.553 5.947 -3.230 1.00 88.38 80 SER A CA 1
ATOM 587 C C . SER A 1 80 ? 18.071 4.784 -4.077 1.00 88.38 80 SER A C 1
ATOM 589 O O . SER A 1 80 ? 18.348 3.696 -3.572 1.00 88.38 80 SER A O 1
ATOM 591 N N . GLU A 1 81 ? 18.243 5.022 -5.376 1.00 88.88 81 GLU A N 1
ATOM 592 C CA . GLU A 1 81 ? 18.856 4.033 -6.262 1.00 88.88 81 GLU A CA 1
ATOM 593 C C . GLU A 1 81 ? 20.233 3.579 -5.733 1.00 88.88 81 GLU A C 1
ATOM 595 O O . GLU A 1 81 ? 21.036 4.419 -5.307 1.00 88.88 81 GLU A O 1
ATOM 600 N N . PRO A 1 82 ? 20.529 2.266 -5.752 1.00 86.69 82 PRO A N 1
ATOM 601 C CA . PRO A 1 82 ? 21.813 1.757 -5.307 1.00 86.69 82 PRO A CA 1
ATOM 602 C C . PRO A 1 82 ? 22.929 2.265 -6.223 1.00 86.69 82 PRO A C 1
ATOM 604 O O . PRO A 1 82 ? 22.855 2.165 -7.450 1.00 86.69 82 PRO A O 1
ATOM 607 N N . VAL A 1 83 ? 24.001 2.775 -5.619 1.00 83.81 83 VAL A N 1
ATOM 608 C CA . VAL A 1 83 ? 25.203 3.175 -6.350 1.00 83.81 83 VAL A CA 1
ATOM 609 C C . VAL A 1 83 ? 26.071 1.936 -6.551 1.00 83.81 83 VAL A C 1
ATOM 611 O O . VAL A 1 83 ? 26.775 1.501 -5.643 1.00 83.81 83 VAL A O 1
ATOM 614 N N . ILE A 1 84 ? 25.991 1.342 -7.740 1.00 81.94 84 ILE A N 1
ATOM 615 C CA . ILE A 1 84 ? 26.755 0.142 -8.092 1.00 81.94 84 ILE A CA 1
ATOM 616 C C . ILE A 1 84 ? 27.924 0.551 -8.983 1.00 81.94 84 ILE A C 1
ATOM 618 O O . ILE A 1 84 ? 27.730 1.053 -10.090 1.00 81.94 84 ILE A O 1
ATOM 622 N N . HIS A 1 85 ? 29.138 0.348 -8.479 1.00 76.25 85 HIS A N 1
ATOM 623 C CA . HIS A 1 85 ? 30.371 0.759 -9.151 1.00 76.25 85 HIS A CA 1
ATOM 624 C C . HIS A 1 85 ? 31.043 -0.360 -9.950 1.00 76.25 85 HIS A C 1
ATOM 626 O O . HIS A 1 85 ? 31.895 -0.070 -10.788 1.00 76.25 85 HIS A O 1
ATOM 632 N N . ASP A 1 86 ? 30.668 -1.615 -9.709 1.00 82.88 86 ASP A N 1
ATOM 633 C CA . ASP A 1 86 ? 31.288 -2.773 -10.339 1.00 82.88 86 ASP A CA 1
ATOM 634 C C . ASP A 1 86 ? 30.256 -3.674 -11.043 1.00 82.88 86 ASP A C 1
ATOM 636 O O . ASP A 1 86 ? 29.063 -3.700 -10.726 1.00 82.88 86 ASP A O 1
ATOM 640 N N . HIS A 1 87 ? 30.726 -4.375 -12.073 1.00 75.94 87 HIS A N 1
ATOM 641 C CA . HIS A 1 87 ? 29.885 -5.232 -12.903 1.00 75.94 87 HIS A CA 1
ATOM 642 C C . HIS A 1 87 ? 29.491 -6.529 -12.179 1.00 75.94 87 HIS A C 1
ATOM 644 O O . HIS A 1 87 ? 28.400 -7.052 -12.406 1.00 75.94 87 HIS A O 1
ATOM 650 N N . ASP A 1 88 ? 30.350 -7.046 -11.304 1.00 79.56 88 ASP A N 1
ATOM 651 C CA . ASP A 1 88 ? 30.146 -8.335 -10.638 1.00 79.56 88 ASP A CA 1
ATOM 652 C C . ASP A 1 88 ? 28.999 -8.262 -9.620 1.00 79.56 88 ASP A C 1
ATOM 654 O O . ASP A 1 88 ? 28.136 -9.138 -9.577 1.00 79.56 88 ASP A O 1
ATOM 658 N N . HIS A 1 89 ? 28.918 -7.170 -8.865 1.00 81.38 89 HIS A N 1
ATOM 659 C CA . HIS A 1 89 ? 27.834 -6.850 -7.946 1.00 81.38 89 HIS A CA 1
ATOM 660 C C . HIS A 1 89 ? 26.533 -6.622 -8.714 1.00 81.38 89 HIS A C 1
ATOM 662 O O . HIS A 1 89 ? 25.486 -7.142 -8.325 1.00 81.38 89 HIS A O 1
ATOM 668 N N . LEU A 1 90 ? 26.579 -5.917 -9.851 1.00 78.31 90 LEU A N 1
ATOM 669 C CA . LEU A 1 90 ? 25.402 -5.780 -10.708 1.00 78.31 90 LEU A CA 1
ATOM 670 C C . LEU A 1 90 ? 24.892 -7.153 -11.165 1.00 78.31 90 LEU A C 1
ATOM 672 O O . LEU A 1 90 ? 23.695 -7.422 -11.071 1.00 78.31 90 LEU A O 1
ATOM 676 N N . GLN A 1 91 ? 25.787 -8.027 -11.631 1.00 78.19 91 GLN A N 1
ATOM 677 C CA . GLN A 1 91 ? 25.440 -9.369 -12.094 1.00 78.19 91 GLN A CA 1
ATOM 678 C C . GLN A 1 91 ? 24.895 -10.243 -10.960 1.00 78.19 91 GLN A C 1
ATOM 680 O O . GLN A 1 91 ? 23.913 -10.954 -11.161 1.00 78.19 91 GLN A O 1
ATOM 685 N N . PHE A 1 92 ? 25.472 -10.143 -9.762 1.00 83.44 92 PHE A N 1
ATOM 686 C CA . PHE A 1 92 ? 24.956 -10.798 -8.563 1.00 83.44 92 PHE A CA 1
ATOM 687 C C . PHE A 1 92 ? 23.517 -10.361 -8.244 1.00 83.44 92 PHE A C 1
ATOM 689 O O . PHE A 1 92 ? 22.665 -11.196 -7.950 1.00 83.44 92 PHE A O 1
ATOM 696 N N . LEU A 1 93 ? 23.213 -9.064 -8.362 1.00 81.19 93 LEU A N 1
ATOM 697 C CA . LEU A 1 93 ? 21.878 -8.519 -8.090 1.00 81.19 93 LEU A CA 1
ATOM 698 C C . LEU A 1 93 ? 20.848 -8.787 -9.195 1.00 81.19 93 LEU A C 1
ATOM 700 O O . LEU A 1 93 ? 19.655 -8.620 -8.958 1.00 81.19 93 LEU A O 1
ATOM 704 N N . THR A 1 94 ? 21.281 -9.171 -10.398 1.00 81.81 94 THR A N 1
ATOM 705 C CA . THR A 1 94 ? 20.423 -9.262 -11.597 1.00 81.81 94 THR A CA 1
ATOM 706 C C . THR A 1 94 ? 20.516 -10.611 -12.320 1.00 81.81 94 THR A C 1
ATOM 708 O O . THR A 1 94 ? 20.132 -10.722 -13.486 1.00 81.81 94 THR A O 1
ATOM 711 N N . GLY A 1 95 ? 21.021 -11.645 -11.641 1.00 81.06 95 GLY A N 1
ATOM 712 C CA . GLY A 1 95 ? 21.323 -12.952 -12.231 1.00 81.06 95 GLY A CA 1
ATOM 713 C C . GLY A 1 95 ? 20.104 -13.763 -12.683 1.00 81.06 95 GLY A C 1
ATOM 714 O O . GLY A 1 95 ? 20.234 -14.641 -13.539 1.00 81.06 95 GLY A O 1
ATOM 715 N N . CYS A 1 96 ? 18.917 -13.470 -12.156 1.00 84.56 96 CYS A N 1
ATOM 716 C CA . CYS A 1 96 ? 17.671 -14.143 -12.502 1.00 84.56 96 CYS A CA 1
ATOM 717 C C . CYS A 1 96 ? 16.695 -13.185 -13.188 1.00 84.56 96 CYS A C 1
ATOM 719 O O . CYS A 1 96 ? 16.626 -12.008 -12.848 1.00 84.56 96 CYS A O 1
ATOM 721 N N . VAL A 1 97 ? 15.934 -13.697 -14.164 1.00 88.50 97 VAL A N 1
ATOM 722 C CA . VAL A 1 97 ? 15.051 -12.886 -15.016 1.00 88.50 97 VAL A CA 1
ATOM 723 C C . VAL A 1 97 ? 13.629 -13.424 -14.990 1.00 88.50 97 VAL A C 1
ATOM 725 O O . VAL A 1 97 ? 13.392 -14.606 -15.249 1.00 88.50 97 VAL A O 1
ATOM 728 N N . SER A 1 98 ? 12.666 -12.536 -14.759 1.00 88.00 98 SER A N 1
ATOM 729 C CA . SER A 1 98 ? 11.255 -12.897 -14.783 1.00 88.00 98 SER A CA 1
ATOM 730 C C . SER A 1 98 ? 10.743 -13.149 -16.205 1.00 88.00 98 SER A C 1
ATOM 732 O O . SER A 1 98 ? 11.302 -12.710 -17.220 1.00 88.00 98 SER A O 1
ATOM 734 N N . LYS A 1 99 ? 9.567 -13.778 -16.291 1.00 89.00 99 LYS A N 1
ATOM 735 C CA . LYS A 1 99 ? 8.755 -13.719 -17.512 1.00 89.00 99 LYS A CA 1
ATOM 736 C C . LYS A 1 99 ? 8.357 -12.271 -17.810 1.00 89.00 99 LYS A C 1
ATOM 738 O O . LYS A 1 99 ? 8.422 -11.391 -16.954 1.00 89.00 99 LYS A O 1
ATOM 743 N N . LEU A 1 100 ? 7.953 -12.034 -19.054 1.00 89.50 100 LEU A N 1
ATOM 744 C CA . LEU A 1 100 ? 7.358 -10.762 -19.436 1.00 89.50 100 LEU A CA 1
ATOM 745 C C . LEU A 1 100 ? 5.953 -10.671 -18.841 1.00 89.50 100 LEU A C 1
ATOM 747 O O . LEU A 1 100 ? 5.099 -11.489 -19.184 1.00 89.50 100 LEU A O 1
ATOM 751 N N . TYR A 1 101 ? 5.710 -9.648 -18.034 1.00 87.81 101 TYR A N 1
ATOM 752 C CA . TYR A 1 101 ? 4.397 -9.387 -17.464 1.00 87.81 101 TYR A CA 1
ATOM 753 C C . TYR A 1 101 ? 3.788 -8.117 -18.051 1.00 87.81 101 TYR A C 1
ATOM 755 O O . TYR A 1 101 ? 4.511 -7.154 -18.336 1.00 87.81 101 TYR A O 1
ATOM 763 N N . PRO A 1 102 ? 2.465 -8.085 -18.262 1.00 86.62 102 PRO A N 1
ATOM 764 C CA . PRO A 1 102 ? 1.778 -6.833 -18.500 1.00 86.62 102 PRO A CA 1
ATOM 765 C C . PRO A 1 102 ? 1.741 -6.024 -17.204 1.00 86.62 102 PRO A C 1
ATOM 767 O O . PRO A 1 102 ? 1.239 -6.486 -16.187 1.00 86.62 102 PRO A O 1
ATOM 770 N N . LEU A 1 103 ? 2.252 -4.799 -17.262 1.00 85.88 103 LEU A N 1
ATOM 771 C CA . LEU A 1 103 ? 2.005 -3.801 -16.226 1.00 85.88 103 LEU A CA 1
ATOM 772 C C . LEU A 1 103 ? 0.603 -3.207 -16.409 1.00 85.88 103 LEU A C 1
ATOM 774 O O . LEU A 1 103 ? -0.142 -3.017 -15.457 1.00 85.88 103 LEU A O 1
ATOM 778 N N . VAL A 1 104 ? 0.243 -2.930 -17.662 1.00 87.69 104 VAL A N 1
ATOM 779 C CA . VAL A 1 104 ? -1.071 -2.425 -18.056 1.00 87.69 104 VAL A CA 1
ATOM 780 C C . VAL A 1 104 ? -1.318 -2.781 -19.518 1.00 87.69 104 VAL A C 1
ATOM 782 O O . VAL A 1 104 ? -0.387 -2.700 -20.320 1.00 87.69 104 VAL A O 1
ATOM 785 N N . GLN A 1 105 ? -2.541 -3.178 -19.878 1.00 91.62 105 GLN A N 1
ATOM 786 C CA . GLN A 1 105 ? -2.893 -3.596 -21.241 1.00 91.62 105 GLN A CA 1
ATOM 787 C C . GLN A 1 105 ? -3.968 -2.700 -21.848 1.00 91.62 105 GLN A C 1
ATOM 789 O O . GLN A 1 105 ? -4.996 -2.463 -21.218 1.00 91.62 105 GLN A O 1
ATOM 794 N N . ASN A 1 106 ? -3.721 -2.259 -23.084 1.00 92.38 106 ASN A N 1
ATOM 795 C CA . ASN A 1 106 ? -4.647 -1.511 -23.943 1.00 92.38 106 ASN A CA 1
ATOM 796 C C . ASN A 1 106 ? -5.386 -0.369 -23.219 1.00 92.38 106 ASN A C 1
ATOM 798 O O . ASN A 1 106 ? -6.608 -0.274 -23.276 1.00 92.38 106 ASN A O 1
ATOM 802 N N . GLN A 1 107 ? -4.644 0.489 -22.517 1.00 94.38 107 GLN A N 1
ATOM 803 C CA . GLN A 1 107 ? -5.203 1.632 -21.788 1.00 94.38 107 GLN A CA 1
ATOM 804 C C . GLN A 1 107 ? -4.958 2.952 -22.512 1.00 94.38 107 GLN A C 1
ATOM 806 O O . GLN A 1 107 ? -4.031 3.077 -23.313 1.00 94.38 107 GLN A O 1
ATOM 811 N N . SER A 1 108 ? -5.768 3.965 -22.202 1.00 94.50 108 SER A N 1
ATOM 812 C CA . SER A 1 108 ? -5.531 5.326 -22.686 1.00 94.50 108 SER A CA 1
ATOM 813 C C . SER A 1 108 ? -4.216 5.888 -22.138 1.00 94.50 108 SER A C 1
ATOM 815 O O . SER A 1 108 ? -3.786 5.549 -21.033 1.00 94.50 108 SER A O 1
ATOM 817 N N . LEU A 1 109 ? -3.609 6.825 -22.873 1.00 93.19 109 LEU A N 1
ATOM 818 C CA . LEU A 1 109 ? -2.407 7.532 -22.421 1.00 93.19 109 LEU A CA 1
ATOM 819 C C . LEU A 1 109 ? -2.586 8.144 -21.023 1.00 93.19 109 LEU A C 1
ATOM 821 O O . LEU A 1 109 ? -1.698 8.013 -20.186 1.00 93.19 109 LEU A O 1
ATOM 825 N N . SER A 1 110 ? -3.744 8.754 -20.750 1.00 92.06 110 SER A N 1
ATOM 826 C CA . SER A 1 110 ? -4.042 9.365 -19.451 1.00 92.06 110 SER A CA 1
ATOM 827 C C . SER A 1 110 ? -3.985 8.363 -18.299 1.00 92.06 110 SER A C 1
ATOM 829 O O . SER A 1 110 ? -3.424 8.683 -17.255 1.00 92.06 110 SER A O 1
ATOM 831 N N . LYS A 1 111 ? -4.491 7.137 -18.487 1.00 89.00 111 LYS A N 1
ATOM 832 C CA . LYS A 1 111 ? -4.434 6.098 -17.450 1.00 89.00 111 LYS A CA 1
ATOM 833 C C . LYS A 1 111 ? -3.044 5.518 -17.264 1.00 89.00 111 LYS A C 1
ATOM 835 O O . LYS A 1 111 ? -2.668 5.193 -16.142 1.00 89.00 111 LYS A O 1
ATOM 840 N N . VAL A 1 112 ? -2.255 5.444 -18.331 1.00 92.06 112 VAL A N 1
ATOM 841 C CA . VAL A 1 112 ? -0.852 5.036 -18.219 1.00 92.06 112 VAL A CA 1
ATOM 842 C C . VAL A 1 112 ? -0.023 6.094 -17.484 1.00 92.06 112 VAL A C 1
ATOM 844 O O . VAL A 1 112 ? 0.780 5.736 -16.627 1.00 92.06 112 VAL A O 1
ATOM 847 N N . VAL A 1 113 ? -0.237 7.382 -17.768 1.00 93.50 113 VAL A N 1
ATOM 848 C CA . VAL A 1 113 ? 0.412 8.490 -17.043 1.00 93.50 113 VAL A CA 1
ATOM 849 C C . VAL A 1 113 ? 0.020 8.476 -15.568 1.00 93.50 113 VAL A C 1
ATOM 851 O O . VAL A 1 113 ? 0.895 8.538 -14.712 1.00 93.50 113 VAL A O 1
ATOM 854 N N . GLU A 1 114 ? -1.271 8.329 -15.263 1.00 86.81 114 GLU A N 1
ATOM 855 C CA . GLU A 1 114 ? -1.768 8.230 -13.886 1.00 86.81 114 GLU A CA 1
ATOM 856 C C . GLU A 1 114 ? -1.101 7.072 -13.126 1.00 86.81 114 GLU A C 1
ATOM 858 O O . GLU A 1 114 ? -0.624 7.261 -12.009 1.00 86.81 114 GLU A O 1
ATOM 863 N N . LEU A 1 115 ? -0.994 5.894 -13.751 1.00 87.19 115 LEU A N 1
ATOM 864 C CA . LEU A 1 115 ? -0.321 4.736 -13.164 1.00 87.19 115 LEU A CA 1
ATOM 865 C C . LEU A 1 115 ? 1.164 5.012 -12.886 1.00 87.19 115 LEU A C 1
ATOM 867 O O . LEU A 1 115 ? 1.631 4.768 -11.777 1.00 87.19 115 LEU A O 1
ATOM 871 N N . LEU A 1 116 ? 1.912 5.512 -13.875 1.00 91.19 116 LEU A N 1
ATOM 872 C CA . LEU A 1 116 ? 3.345 5.787 -13.716 1.00 91.19 116 LEU A CA 1
ATOM 873 C C . LEU A 1 116 ? 3.602 6.877 -12.665 1.00 91.19 116 LEU A C 1
ATOM 875 O O . LEU A 1 116 ? 4.520 6.747 -11.855 1.00 91.19 116 LEU A O 1
ATOM 879 N N . SER A 1 117 ? 2.764 7.912 -12.638 1.00 88.88 117 SER A N 1
ATOM 880 C CA . SER A 1 117 ? 2.830 8.964 -11.627 1.00 88.88 117 SER A CA 1
ATOM 881 C C . SER A 1 117 ? 2.539 8.413 -10.234 1.00 88.88 117 SER A C 1
ATOM 883 O O . SER A 1 117 ? 3.233 8.781 -9.292 1.00 88.88 117 SER A O 1
ATOM 885 N N . ARG A 1 118 ? 1.556 7.512 -10.087 1.00 82.25 118 ARG A N 1
ATOM 886 C CA . ARG A 1 118 ? 1.213 6.891 -8.796 1.00 82.25 118 ARG A CA 1
ATOM 887 C C . ARG A 1 118 ? 2.342 6.020 -8.246 1.00 82.25 118 ARG A C 1
ATOM 889 O O . ARG A 1 118 ? 2.558 5.988 -7.042 1.00 82.25 118 ARG A O 1
ATOM 896 N N . VAL A 1 119 ? 3.088 5.352 -9.122 1.00 84.19 119 VAL A N 1
ATOM 897 C CA . VAL A 1 119 ? 4.310 4.613 -8.755 1.00 84.19 119 VAL A CA 1
ATOM 898 C C . VAL A 1 119 ? 5.427 5.545 -8.263 1.00 84.19 119 VAL A C 1
ATOM 900 O O . VAL A 1 119 ? 6.314 5.118 -7.521 1.00 84.19 119 VAL A O 1
ATOM 903 N N . GLY A 1 120 ? 5.375 6.816 -8.667 1.00 87.50 120 GLY A N 1
ATOM 904 C CA . GLY A 1 120 ? 6.341 7.850 -8.315 1.00 87.50 120 GLY A CA 1
ATOM 905 C C . GLY A 1 120 ? 7.446 8.044 -9.352 1.00 87.50 120 GLY A C 1
ATOM 906 O O . GLY A 1 120 ? 8.530 8.513 -9.014 1.00 87.50 120 GLY A O 1
ATOM 907 N N . PHE A 1 121 ? 7.195 7.703 -10.623 1.00 92.38 121 PHE A N 1
ATOM 908 C CA . PHE A 1 121 ? 8.084 8.130 -11.703 1.00 92.38 121 PHE A CA 1
ATOM 909 C C . PHE A 1 121 ? 8.045 9.653 -11.866 1.00 92.38 121 PHE A C 1
ATOM 911 O O . PHE A 1 121 ? 6.975 10.262 -11.885 1.00 92.38 121 PHE A O 1
ATOM 918 N N . SER A 1 122 ? 9.215 10.266 -12.057 1.00 93.62 122 SER A N 1
ATOM 919 C CA . SER A 1 122 ? 9.310 11.686 -12.401 1.00 93.62 122 SER A CA 1
ATOM 920 C C . SER A 1 122 ? 8.729 11.967 -13.788 1.00 93.62 122 SER A C 1
ATOM 922 O O . SER A 1 122 ? 8.677 11.086 -14.648 1.00 93.62 122 SER A O 1
ATOM 924 N N . GLU A 1 123 ? 8.345 13.216 -14.050 1.00 94.12 123 GLU A N 1
ATOM 925 C CA . GLU A 1 123 ? 7.829 13.630 -15.361 1.00 94.12 123 GLU A CA 1
ATOM 926 C C . GLU A 1 123 ? 8.807 13.302 -16.502 1.00 94.12 123 GLU A C 1
ATOM 928 O O . GLU A 1 123 ? 8.411 12.766 -17.540 1.00 94.12 123 GLU A O 1
ATOM 933 N N . ALA A 1 124 ? 10.105 13.520 -16.274 1.00 95.25 124 ALA A N 1
ATOM 934 C CA . ALA A 1 124 ? 11.154 13.173 -17.227 1.00 95.25 124 ALA A CA 1
ATOM 935 C C . ALA A 1 124 ? 11.212 11.659 -17.500 1.00 95.25 124 ALA A C 1
ATOM 937 O O . ALA A 1 124 ? 11.284 11.244 -18.660 1.00 95.25 124 ALA A O 1
ATOM 938 N N . ALA A 1 125 ? 11.138 10.827 -16.456 1.00 94.81 125 ALA A N 1
ATOM 939 C CA . ALA A 1 125 ? 11.117 9.373 -16.597 1.00 94.81 125 ALA A CA 1
ATOM 940 C C . ALA A 1 125 ? 9.857 8.895 -17.332 1.00 94.81 125 ALA A C 1
ATOM 942 O O . ALA A 1 125 ? 9.948 8.082 -18.252 1.00 94.81 125 ALA A O 1
ATOM 943 N N . MET A 1 126 ? 8.688 9.447 -16.995 1.00 96.31 126 MET A N 1
ATOM 944 C CA . MET A 1 126 ? 7.433 9.143 -17.684 1.00 96.31 126 MET A CA 1
ATOM 945 C C . MET A 1 126 ? 7.519 9.481 -19.172 1.00 96.31 126 MET A C 1
ATOM 947 O O . MET A 1 126 ? 7.178 8.647 -20.011 1.00 96.31 126 MET A O 1
ATOM 951 N N . HIS A 1 127 ? 8.038 10.661 -19.523 1.00 94.88 127 HIS A N 1
ATOM 952 C CA . HIS A 1 127 ? 8.229 11.049 -20.918 1.00 94.88 127 HIS A CA 1
ATOM 953 C C . HIS A 1 127 ? 9.162 10.081 -21.661 1.00 94.88 127 HIS A C 1
ATOM 955 O O . HIS A 1 127 ? 8.885 9.717 -22.806 1.00 94.88 127 HIS A O 1
ATOM 961 N N . GLN A 1 128 ? 10.240 9.622 -21.021 1.00 96.19 128 GLN A N 1
ATOM 962 C CA . GLN A 1 128 ? 11.134 8.622 -21.606 1.00 96.19 128 GLN A CA 1
ATOM 963 C C . GLN A 1 128 ? 10.422 7.283 -21.823 1.00 96.19 128 GLN A C 1
ATOM 965 O O . GLN A 1 128 ? 10.419 6.787 -22.947 1.00 96.19 128 GLN A O 1
ATOM 970 N N . ILE A 1 129 ? 9.767 6.731 -20.794 1.00 96.00 129 ILE A N 1
ATOM 971 C CA . ILE A 1 129 ? 9.042 5.448 -20.854 1.00 96.00 129 ILE A CA 1
ATOM 972 C C . ILE A 1 129 ? 7.995 5.462 -21.971 1.00 96.00 129 ILE A C 1
ATOM 974 O O . ILE A 1 129 ? 7.885 4.515 -22.756 1.00 96.00 129 ILE A O 1
ATOM 978 N N . LEU A 1 130 ? 7.214 6.538 -22.058 1.00 94.56 130 LEU A N 1
ATOM 979 C CA . LEU A 1 130 ? 6.105 6.640 -23.000 1.00 94.56 130 LEU A CA 1
ATOM 980 C C . LEU A 1 130 ? 6.578 6.781 -24.449 1.00 94.56 130 LEU A C 1
ATOM 982 O O . LEU A 1 130 ? 5.830 6.395 -25.347 1.00 94.56 130 LEU A O 1
ATOM 986 N N . ASN A 1 131 ? 7.775 7.321 -24.688 1.00 93.19 131 ASN A N 1
ATOM 987 C CA . ASN A 1 131 ? 8.332 7.571 -26.022 1.00 93.19 131 ASN A CA 1
ATOM 988 C C . ASN A 1 131 ? 9.471 6.603 -26.401 1.00 93.19 131 ASN A C 1
ATOM 990 O O . ASN A 1 131 ? 10.242 6.887 -27.318 1.00 93.19 131 ASN A O 1
ATOM 994 N N . LEU A 1 132 ? 9.583 5.460 -25.718 1.00 93.38 132 LEU A N 1
ATOM 995 C CA . LEU A 1 132 ? 10.562 4.430 -26.062 1.00 93.38 132 LEU A CA 1
ATOM 996 C C . LEU A 1 132 ? 10.353 3.903 -27.496 1.00 93.38 132 LEU A C 1
ATOM 998 O O . LEU A 1 132 ? 9.222 3.606 -27.892 1.00 93.38 132 LEU A O 1
ATOM 1002 N N . PRO A 1 133 ? 11.439 3.694 -28.263 1.00 92.12 133 PRO A N 1
ATOM 1003 C CA . PRO A 1 133 ? 11.400 2.875 -29.469 1.00 92.12 133 PRO A CA 1
ATOM 1004 C C . PRO A 1 133 ? 10.893 1.454 -29.182 1.00 92.12 133 PRO A C 1
ATOM 1006 O O . PRO A 1 133 ? 11.074 0.929 -28.087 1.00 92.12 133 PRO A O 1
ATOM 1009 N N . TYR A 1 134 ? 10.345 0.781 -30.197 1.00 85.75 134 TYR A N 1
ATOM 1010 C CA . TYR A 1 134 ? 9.694 -0.534 -30.052 1.00 85.75 134 TYR A CA 1
ATOM 1011 C C . TYR A 1 134 ? 10.565 -1.626 -29.390 1.00 85.75 134 TYR A C 1
ATOM 1013 O O . TYR A 1 134 ? 10.050 -2.513 -28.708 1.00 85.75 134 TYR A O 1
ATOM 1021 N N . HIS A 1 135 ? 11.887 -1.562 -29.571 1.00 88.81 135 HIS A N 1
ATOM 1022 C CA . HIS A 1 135 ? 12.846 -2.517 -29.002 1.00 88.81 135 HIS A CA 1
ATOM 1023 C C . HIS A 1 135 ? 13.565 -2.004 -27.745 1.00 88.81 135 HIS A C 1
ATOM 1025 O O . HIS A 1 135 ? 14.395 -2.720 -27.184 1.00 88.81 135 HIS A O 1
ATOM 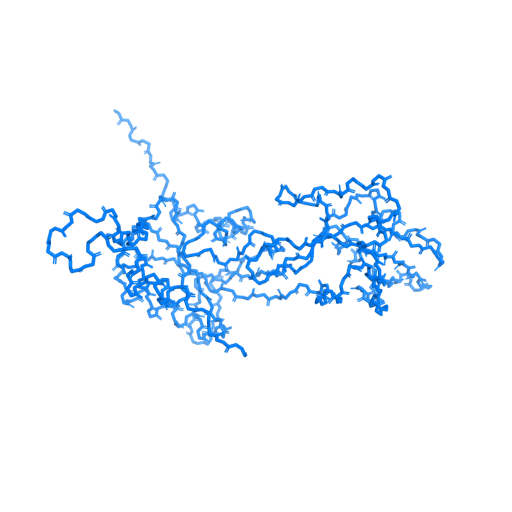1031 N N . ALA A 1 136 ? 13.281 -0.774 -27.318 1.00 93.88 136 ALA A N 1
ATOM 1032 C CA . ALA A 1 136 ? 13.955 -0.148 -26.195 1.00 93.88 136 ALA A CA 1
ATOM 1033 C C . ALA A 1 136 ? 13.296 -0.509 -24.859 1.00 93.88 136 ALA A C 1
ATOM 1035 O O . ALA A 1 136 ? 12.114 -0.850 -24.780 1.00 93.88 136 ALA A O 1
ATOM 1036 N N . TRP A 1 137 ? 14.096 -0.402 -23.801 1.00 96.12 137 TRP A N 1
ATOM 1037 C CA . TRP A 1 137 ? 13.685 -0.631 -22.425 1.00 96.12 137 TRP A CA 1
ATOM 1038 C C . TRP A 1 137 ? 14.143 0.538 -21.569 1.00 96.12 137 TRP A C 1
ATOM 1040 O O . TRP A 1 137 ? 15.291 0.971 -21.666 1.00 96.12 137 TRP A O 1
ATOM 1050 N N . TYR A 1 138 ? 13.252 1.011 -20.713 1.00 96.31 138 TYR A N 1
ATOM 1051 C CA . TYR A 1 138 ? 13.587 1.889 -19.608 1.00 96.31 138 TYR A CA 1
ATOM 1052 C C . TYR A 1 138 ? 13.936 1.032 -18.393 1.00 96.31 138 TYR A C 1
ATOM 1054 O O . TYR A 1 138 ? 13.224 0.074 -18.099 1.00 96.31 138 TYR A O 1
ATOM 1062 N N . LYS A 1 139 ? 15.028 1.352 -17.702 1.00 95.00 139 LYS A N 1
ATOM 1063 C CA . LYS A 1 139 ? 15.503 0.597 -16.538 1.00 95.00 139 LYS A CA 1
ATOM 1064 C C . LYS A 1 139 ? 15.321 1.443 -15.288 1.00 95.00 139 LYS A C 1
ATOM 1066 O O . LYS A 1 139 ? 15.677 2.617 -15.308 1.00 95.00 139 LYS A O 1
ATOM 1071 N N . SER A 1 140 ? 14.823 0.845 -14.217 1.00 93.56 140 SER A N 1
ATOM 1072 C CA . SER A 1 140 ? 14.791 1.477 -12.899 1.00 93.56 140 SER A CA 1
ATOM 1073 C C . SER A 1 140 ? 15.029 0.474 -11.782 1.00 93.56 140 SER A C 1
ATOM 1075 O O . SER A 1 140 ? 14.849 -0.731 -11.970 1.00 93.56 140 SER A O 1
ATOM 1077 N N . TRP A 1 141 ? 15.441 0.986 -10.625 1.00 92.94 141 TRP A N 1
ATOM 1078 C CA . TRP A 1 141 ? 15.677 0.207 -9.415 1.00 92.94 141 TRP A CA 1
ATOM 1079 C C . TRP A 1 141 ? 14.455 0.176 -8.511 1.00 92.94 141 TRP A C 1
ATOM 1081 O O . TRP A 1 141 ? 13.727 1.160 -8.394 1.00 92.94 141 TRP A O 1
ATOM 1091 N N . TRP A 1 142 ? 14.237 -0.969 -7.879 1.00 90.50 142 TRP A N 1
ATOM 1092 C CA . TRP A 1 142 ? 13.070 -1.241 -7.054 1.00 90.50 142 TRP A CA 1
ATOM 1093 C C . TRP A 1 142 ? 13.460 -2.016 -5.806 1.00 90.50 142 TRP A C 1
ATOM 1095 O O . TRP A 1 142 ? 14.444 -2.752 -5.807 1.00 90.50 142 TRP A O 1
ATOM 1105 N N . TYR A 1 143 ? 12.633 -1.888 -4.776 1.00 86.12 143 TYR A N 1
ATOM 1106 C CA . TYR A 1 143 ? 12.705 -2.674 -3.552 1.00 86.12 143 TYR A CA 1
ATOM 1107 C C . TYR A 1 143 ? 11.406 -3.457 -3.384 1.00 86.12 143 TYR A C 1
ATOM 1109 O O . TYR A 1 143 ? 10.322 -2.909 -3.602 1.00 86.12 143 TYR A O 1
ATOM 1117 N N . GLN A 1 144 ? 11.500 -4.733 -3.011 1.00 83.19 144 GLN A N 1
ATOM 1118 C CA . GLN A 1 144 ? 10.344 -5.498 -2.553 1.00 83.19 144 GLN A CA 1
ATOM 1119 C C . GLN A 1 144 ? 10.243 -5.330 -1.041 1.00 83.19 144 GLN A C 1
ATOM 1121 O O . GLN A 1 144 ? 11.256 -5.314 -0.356 1.00 83.19 144 GLN A O 1
ATOM 1126 N N . ALA A 1 145 ? 9.041 -5.190 -0.515 1.00 75.88 145 ALA A N 1
ATOM 1127 C CA . ALA A 1 145 ? 8.816 -5.236 0.917 1.00 75.88 145 ALA A CA 1
ATOM 1128 C C . ALA A 1 145 ? 8.342 -6.648 1.300 1.00 75.88 145 ALA A C 1
ATOM 1130 O O . ALA A 1 145 ? 7.511 -7.243 0.606 1.00 75.88 145 ALA A O 1
ATOM 1131 N N . ASP A 1 146 ? 8.938 -7.221 2.344 1.00 72.62 146 ASP A N 1
ATOM 1132 C CA . ASP A 1 146 ? 8.561 -8.536 2.867 1.00 72.62 146 ASP A CA 1
ATOM 1133 C C . ASP A 1 146 ? 7.300 -8.462 3.739 1.00 72.62 1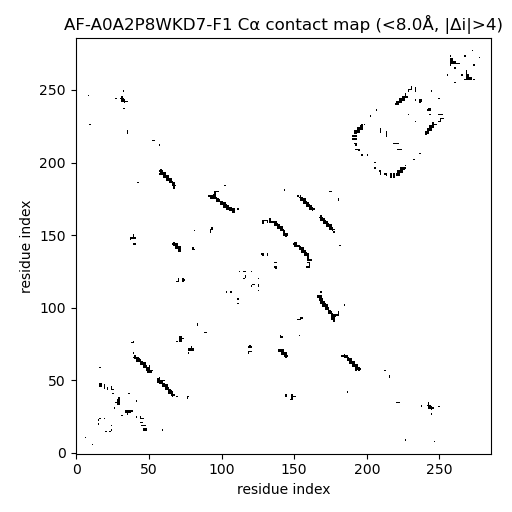46 ASP A C 1
ATOM 1135 O O . ASP A 1 146 ? 6.765 -7.391 3.985 1.00 72.62 146 ASP A O 1
ATOM 1139 N N . GLY A 1 147 ? 6.802 -9.591 4.253 1.00 65.50 147 GLY A N 1
ATOM 1140 C CA . GLY A 1 147 ? 5.602 -9.600 5.103 1.00 65.50 147 GLY A CA 1
ATOM 1141 C C . GLY A 1 147 ? 5.683 -8.691 6.343 1.00 65.50 147 GLY A C 1
ATOM 1142 O O . GLY A 1 147 ? 4.642 -8.227 6.811 1.00 65.50 147 GLY A O 1
ATOM 1143 N N . ALA A 1 148 ? 6.892 -8.394 6.830 1.00 65.25 148 ALA A N 1
ATOM 1144 C CA . ALA A 1 148 ? 7.159 -7.524 7.975 1.00 65.25 148 ALA A CA 1
ATOM 1145 C C . ALA A 1 148 ? 7.323 -6.041 7.578 1.00 65.25 148 ALA A C 1
ATOM 1147 O O . ALA A 1 148 ? 7.362 -5.168 8.445 1.00 65.25 148 ALA A O 1
ATOM 1148 N N . GLY A 1 149 ? 7.389 -5.742 6.278 1.00 64.88 149 GLY A N 1
ATOM 1149 C CA . GLY A 1 149 ? 7.627 -4.406 5.740 1.00 64.88 149 GLY A CA 1
ATOM 1150 C C . GLY A 1 149 ? 9.100 -4.018 5.666 1.00 64.88 149 GLY A C 1
ATOM 1151 O O . GLY A 1 149 ? 9.404 -2.867 5.337 1.00 64.88 149 GLY A O 1
ATOM 1152 N N . SER A 1 150 ? 10.016 -4.946 5.938 1.00 74.12 150 SER A N 1
ATOM 1153 C CA . SER A 1 150 ? 11.432 -4.741 5.666 1.00 74.12 150 SER A CA 1
ATOM 1154 C C . SER A 1 150 ? 11.672 -4.799 4.162 1.00 74.12 150 SER A C 1
ATOM 1156 O O . SER A 1 150 ? 11.089 -5.608 3.441 1.00 74.12 150 SER A O 1
ATOM 1158 N N . LEU A 1 151 ? 12.515 -3.894 3.671 1.00 74.62 151 LEU A N 1
ATOM 1159 C CA . LEU A 1 151 ? 12.863 -3.852 2.258 1.00 74.62 151 LEU A CA 1
ATOM 1160 C C . LEU A 1 151 ? 13.910 -4.926 1.949 1.00 74.62 151 LEU A C 1
ATOM 1162 O O . LEU A 1 151 ? 14.917 -5.050 2.645 1.00 74.62 151 LEU A O 1
ATOM 1166 N N . SER A 1 152 ? 13.662 -5.685 0.890 1.00 76.25 152 SER A N 1
ATOM 1167 C CA . SER A 1 152 ? 14.539 -6.714 0.353 1.00 76.25 152 SER A CA 1
ATOM 1168 C C . SER A 1 15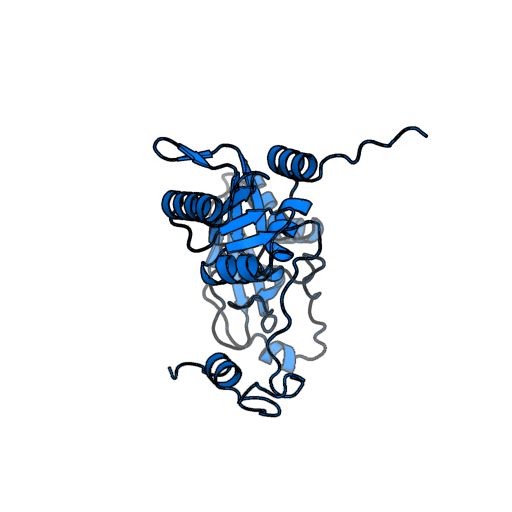2 ? 15.759 -6.117 -0.346 1.00 76.25 152 SER A C 1
ATOM 1170 O O . SER A 1 152 ? 15.900 -4.906 -0.523 1.00 76.25 152 SER A O 1
ATOM 1172 N N . ILE A 1 153 ? 16.610 -7.009 -0.852 1.00 78.69 153 ILE A N 1
ATOM 1173 C CA . ILE A 1 153 ? 17.656 -6.678 -1.820 1.00 78.69 153 ILE A CA 1
ATOM 1174 C C . ILE A 1 153 ? 17.027 -5.953 -3.032 1.00 78.69 153 ILE A C 1
ATOM 1176 O O . ILE A 1 153 ? 15.972 -6.396 -3.506 1.00 78.69 153 ILE A O 1
ATOM 1180 N N . PRO A 1 154 ? 17.637 -4.857 -3.533 1.00 87.75 154 PRO A N 1
ATOM 1181 C CA . PRO A 1 154 ? 17.129 -4.141 -4.696 1.00 87.75 154 PRO A CA 1
ATOM 1182 C C . PRO A 1 154 ? 17.178 -5.000 -5.961 1.00 87.75 154 PRO A C 1
ATOM 1184 O O . PRO A 1 154 ? 18.081 -5.814 -6.146 1.00 87.75 154 PRO A O 1
ATOM 1187 N N . PHE A 1 155 ? 16.241 -4.754 -6.871 1.00 88.94 155 PHE A N 1
ATOM 1188 C CA . PHE A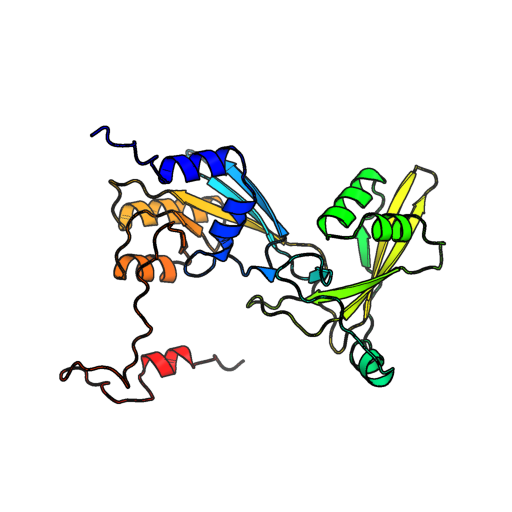 1 155 ? 16.162 -5.419 -8.169 1.00 88.94 155 PHE A CA 1
ATOM 1189 C C . PHE A 1 155 ? 15.951 -4.401 -9.295 1.00 88.94 155 PHE A C 1
ATOM 1191 O O . PHE A 1 155 ? 15.453 -3.295 -9.065 1.00 88.94 155 PHE A O 1
ATOM 1198 N N . GLN A 1 156 ? 16.328 -4.756 -10.526 1.00 92.06 156 GLN A N 1
ATOM 1199 C CA . GLN A 1 156 ? 16.064 -3.908 -11.690 1.00 92.06 156 GLN A CA 1
ATOM 1200 C C . GLN A 1 156 ? 14.769 -4.313 -12.376 1.00 92.06 156 GLN A C 1
ATOM 1202 O O . GLN A 1 156 ? 14.557 -5.479 -12.698 1.00 92.06 156 GLN A O 1
ATOM 1207 N N . ARG A 1 157 ? 13.944 -3.325 -12.708 1.00 91.88 157 ARG A N 1
ATOM 1208 C CA . ARG A 1 157 ? 12.789 -3.503 -13.581 1.00 91.88 157 ARG A CA 1
ATOM 1209 C C . ARG A 1 157 ? 13.041 -2.838 -14.915 1.00 91.88 157 ARG A C 1
ATOM 1211 O O . ARG A 1 157 ? 13.397 -1.664 -14.999 1.00 91.88 157 ARG A O 1
ATOM 1218 N N . PHE A 1 158 ? 12.815 -3.604 -15.967 1.00 94.75 158 PHE A N 1
ATOM 1219 C CA . PHE A 1 158 ? 12.918 -3.148 -17.337 1.00 94.75 158 PHE A CA 1
ATOM 1220 C C . PHE A 1 158 ? 11.498 -2.968 -17.845 1.00 94.75 158 PHE A C 1
ATOM 1222 O O . PHE A 1 158 ? 10.759 -3.942 -17.954 1.00 94.75 158 PHE A O 1
ATOM 1229 N N . ILE A 1 159 ? 11.114 -1.735 -18.157 1.00 95.12 159 ILE A N 1
ATOM 1230 C CA . ILE A 1 159 ? 9.789 -1.367 -18.657 1.00 95.12 159 ILE A CA 1
ATOM 1231 C C . ILE A 1 159 ? 9.894 -1.057 -20.144 1.00 95.12 159 ILE A C 1
ATOM 1233 O O . ILE A 1 159 ? 10.796 -0.345 -20.582 1.00 95.12 159 ILE A O 1
ATOM 1237 N N . ARG A 1 160 ? 8.945 -1.555 -20.931 1.00 95.12 160 ARG A N 1
ATOM 1238 C CA . ARG A 1 160 ? 8.765 -1.148 -22.327 1.00 95.12 160 ARG A CA 1
ATOM 1239 C C . ARG A 1 160 ? 7.333 -0.720 -22.581 1.00 95.12 160 ARG A C 1
ATOM 1241 O O . ARG A 1 160 ? 6.403 -1.273 -21.990 1.00 95.12 160 ARG A O 1
ATOM 1248 N N . SER A 1 161 ? 7.161 0.206 -23.511 1.00 94.25 161 SER A N 1
ATOM 1249 C CA . SER A 1 161 ? 5.857 0.671 -23.965 1.00 94.25 161 SER A CA 1
ATOM 1250 C C . SER A 1 161 ? 5.574 0.195 -25.389 1.00 94.25 161 SER A C 1
ATOM 1252 O O . SER A 1 161 ? 6.465 0.073 -26.228 1.00 94.25 161 SER A O 1
ATOM 1254 N N . ARG A 1 162 ? 4.308 -0.116 -25.666 1.00 93.25 162 ARG A N 1
ATOM 1255 C CA . ARG A 1 162 ? 3.803 -0.387 -27.012 1.00 93.25 162 ARG A CA 1
ATOM 1256 C C . ARG A 1 162 ? 2.596 0.500 -27.257 1.00 93.25 162 ARG A C 1
ATOM 1258 O O . ARG A 1 162 ? 1.614 0.394 -26.528 1.00 93.25 162 ARG A O 1
ATOM 1265 N N . ARG A 1 163 ? 2.693 1.357 -28.272 1.00 91.31 163 ARG A N 1
ATOM 1266 C CA . ARG A 1 163 ? 1.600 2.207 -28.755 1.00 91.31 163 ARG A CA 1
ATOM 1267 C C . ARG A 1 163 ? 0.869 1.508 -29.896 1.00 91.31 163 ARG A C 1
ATOM 1269 O O . ARG A 1 163 ? 1.514 0.886 -30.742 1.00 91.31 163 ARG A O 1
ATOM 1276 N N . TYR A 1 164 ? -0.450 1.626 -29.917 1.00 92.19 164 TYR A N 1
ATOM 1277 C CA . TYR A 1 164 ? -1.300 1.116 -30.987 1.00 92.19 164 TYR A CA 1
ATOM 1278 C C . TYR A 1 164 ? -1.912 2.271 -31.786 1.00 92.19 164 TYR A C 1
ATOM 1280 O O . TYR A 1 164 ? -1.937 3.417 -31.336 1.00 92.19 164 TYR A O 1
ATOM 1288 N N . GLY A 1 165 ? -2.375 1.971 -33.003 1.00 89.62 165 GLY A N 1
ATOM 1289 C CA . GLY A 1 165 ? -2.934 2.975 -33.917 1.00 89.62 165 GLY A CA 1
ATOM 1290 C C . GLY A 1 165 ? -4.239 3.614 -33.428 1.00 89.62 165 GLY A C 1
ATOM 1291 O O . GLY A 1 165 ? -4.594 4.687 -33.897 1.00 89.62 165 GLY A O 1
ATOM 1292 N N . ASP A 1 166 ? -4.918 2.991 -32.465 1.00 92.00 166 ASP A N 1
ATOM 1293 C CA . ASP A 1 166 ? -6.120 3.506 -31.799 1.00 92.00 166 ASP A CA 1
ATOM 1294 C C . ASP A 1 166 ? -5.807 4.488 -30.650 1.00 92.00 166 ASP A C 1
ATOM 1296 O O . ASP A 1 166 ? -6.712 4.960 -29.966 1.00 92.00 166 ASP A O 1
ATOM 1300 N N . GLY A 1 167 ? -4.526 4.802 -30.422 1.00 88.25 167 GLY A N 1
ATOM 1301 C CA . GLY A 1 167 ? -4.078 5.687 -29.347 1.00 88.25 167 GLY A CA 1
ATOM 1302 C C . GLY A 1 167 ? -3.946 5.008 -27.981 1.00 88.25 167 GLY A C 1
ATOM 1303 O O . GLY A 1 167 ? -3.589 5.677 -27.008 1.00 88.25 167 GLY A O 1
ATOM 1304 N N . THR A 1 168 ? -4.188 3.698 -27.887 1.00 94.12 168 THR A N 1
ATOM 1305 C CA . THR A 1 168 ? -3.975 2.945 -26.648 1.00 94.12 168 THR A CA 1
ATOM 1306 C C . THR A 1 168 ? -2.508 2.557 -26.459 1.00 94.12 168 THR A C 1
ATOM 1308 O O . THR A 1 168 ? -1.703 2.494 -27.398 1.00 94.12 168 THR A O 1
ATOM 1311 N N . LEU A 1 169 ? -2.147 2.296 -25.204 1.00 94.12 169 LEU A N 1
ATOM 1312 C CA . LEU A 1 169 ? -0.830 1.855 -24.781 1.00 94.12 169 LEU A CA 1
ATOM 1313 C C . LEU A 1 169 ? -0.901 0.584 -23.943 1.00 94.12 169 LEU A C 1
ATOM 1315 O O . LEU A 1 169 ? -1.801 0.370 -23.134 1.00 94.12 169 LEU A O 1
ATOM 1319 N N . THR A 1 170 ? 0.123 -0.244 -24.105 1.00 93.69 170 THR A N 1
ATOM 1320 C CA . THR A 1 170 ? 0.432 -1.351 -23.201 1.00 93.69 170 THR A CA 1
ATOM 1321 C C . THR A 1 170 ? 1.832 -1.152 -22.645 1.00 93.69 170 THR A C 1
ATOM 1323 O O . THR A 1 170 ? 2.774 -0.943 -23.415 1.00 93.69 170 THR A O 1
ATOM 1326 N N . LEU A 1 171 ? 1.979 -1.251 -21.325 1.00 94.00 171 LEU A N 1
ATOM 1327 C CA . LEU A 1 171 ? 3.289 -1.361 -20.692 1.00 94.00 171 LEU A CA 1
ATOM 1328 C C . LEU A 1 171 ? 3.535 -2.814 -20.311 1.00 94.00 171 LEU A C 1
ATOM 1330 O O . LEU A 1 171 ? 2.670 -3.477 -19.738 1.00 94.00 171 LEU A O 1
ATOM 1334 N N . HIS A 1 172 ? 4.735 -3.293 -20.606 1.00 93.25 172 HIS A N 1
ATOM 1335 C CA . HIS A 1 172 ? 5.212 -4.576 -20.113 1.00 93.25 172 HIS A CA 1
ATOM 1336 C C . HIS A 1 172 ? 6.469 -4.379 -19.294 1.00 93.25 172 HIS A C 1
ATOM 1338 O O . HIS A 1 172 ? 7.227 -3.439 -19.547 1.00 93.25 172 HIS A O 1
ATOM 1344 N N . TYR A 1 173 ? 6.726 -5.316 -18.394 1.00 92.31 173 TYR A N 1
ATOM 1345 C CA . TYR A 1 173 ? 7.954 -5.329 -17.629 1.00 92.31 173 TYR A CA 1
ATOM 1346 C C . TYR A 1 173 ? 8.597 -6.711 -17.547 1.00 92.31 173 TYR A C 1
ATOM 1348 O O . TYR A 1 173 ? 7.947 -7.741 -17.756 1.00 92.31 173 TYR A O 1
ATOM 1356 N N . LYS A 1 174 ? 9.899 -6.698 -17.264 1.00 91.94 174 LYS A N 1
ATOM 1357 C CA . LYS A 1 174 ? 10.682 -7.834 -16.784 1.00 91.94 174 LYS A CA 1
ATOM 1358 C C . LYS A 1 174 ? 11.496 -7.389 -15.584 1.00 91.94 174 LYS A C 1
ATOM 1360 O O . LYS A 1 174 ? 12.053 -6.292 -15.610 1.00 91.94 174 LYS A O 1
ATOM 1365 N N . ASP A 1 175 ? 11.597 -8.262 -14.602 1.00 90.56 175 ASP A N 1
ATOM 1366 C CA . ASP A 1 175 ? 12.396 -8.031 -13.410 1.00 90.56 175 ASP A CA 1
ATOM 1367 C C . ASP A 1 175 ? 13.681 -8.842 -13.480 1.00 90.56 175 ASP A C 1
ATOM 1369 O O . ASP A 1 175 ? 13.695 -9.964 -13.993 1.00 90.56 175 ASP A O 1
ATOM 1373 N N . TYR A 1 176 ? 14.744 -8.236 -12.971 1.00 90.50 176 TYR A N 1
ATOM 1374 C CA . TYR A 1 176 ? 16.079 -8.786 -12.850 1.00 90.50 176 TYR A CA 1
ATOM 1375 C C . TYR A 1 176 ? 16.488 -8.710 -11.384 1.00 90.50 176 TYR A C 1
ATOM 1377 O O . TYR A 1 176 ? 16.616 -7.613 -10.840 1.00 90.50 176 TYR A O 1
ATOM 1385 N N . TYR A 1 177 ? 16.659 -9.863 -10.758 1.00 86.94 177 TYR A N 1
ATOM 1386 C CA . TYR A 1 177 ? 16.813 -10.014 -9.311 1.00 86.94 177 TYR A CA 1
ATOM 1387 C C . TYR A 1 177 ? 17.898 -11.051 -8.998 1.00 86.94 177 TYR A C 1
ATOM 1389 O O . TYR A 1 177 ? 18.348 -11.786 -9.880 1.00 86.94 177 TYR A O 1
ATOM 1397 N N . SER A 1 178 ? 18.337 -11.101 -7.740 1.00 82.12 178 SER A N 1
ATOM 1398 C CA . SER A 1 178 ? 19.411 -11.996 -7.299 1.00 82.12 178 SER A CA 1
ATOM 1399 C C . SER A 1 178 ? 18.962 -13.448 -7.097 1.00 82.12 178 SER A C 1
ATOM 1401 O O . SER A 1 178 ? 19.791 -14.348 -7.199 1.00 82.12 178 SER A O 1
ATOM 1403 N N . GLN A 1 179 ? 17.679 -13.684 -6.782 1.00 78.00 179 GLN A N 1
ATOM 1404 C CA . GLN A 1 179 ? 17.149 -15.005 -6.392 1.00 78.00 179 GLN A CA 1
ATOM 1405 C C . GLN A 1 179 ? 15.868 -15.394 -7.139 1.00 78.00 179 GLN A C 1
ATOM 1407 O O . GLN A 1 179 ? 15.902 -15.387 -8.354 1.00 78.00 179 GLN A O 1
ATOM 1412 N N . GLU A 1 180 ? 14.772 -15.792 -6.484 1.00 69.12 180 GLU A N 1
ATOM 1413 C CA . GLU A 1 180 ? 13.471 -16.041 -7.128 1.00 69.12 180 GLU A CA 1
ATOM 1414 C C . GLU A 1 180 ? 12.699 -14.730 -7.375 1.00 69.12 180 GLU A C 1
ATOM 1416 O O . GLU A 1 180 ? 12.947 -13.738 -6.685 1.00 69.12 180 GLU A O 1
ATOM 1421 N N . PRO A 1 181 ? 11.795 -14.680 -8.379 1.00 64.62 181 PRO A N 1
ATOM 1422 C CA . PRO A 1 181 ? 11.104 -13.443 -8.728 1.00 64.62 181 PRO A CA 1
ATOM 1423 C C . PRO A 1 181 ? 10.223 -12.950 -7.577 1.00 64.62 181 PRO A C 1
ATOM 1425 O O . PRO A 1 181 ? 9.530 -13.765 -6.965 1.00 64.62 181 PRO A O 1
ATOM 1428 N N . PRO A 1 182 ? 10.163 -11.626 -7.340 1.00 63.28 182 PRO A N 1
ATOM 1429 C CA . PRO A 1 182 ? 9.215 -11.053 -6.396 1.00 63.28 182 PRO A CA 1
ATOM 1430 C C . PRO A 1 182 ? 7.772 -11.396 -6.796 1.00 63.28 182 PRO A C 1
ATOM 1432 O O . PRO A 1 182 ? 7.466 -11.621 -7.975 1.00 63.28 182 PRO A O 1
ATOM 1435 N N . GLY A 1 183 ? 6.866 -11.383 -5.813 1.00 62.34 183 GLY A N 1
ATOM 1436 C CA . GLY A 1 183 ? 5.424 -11.433 -6.066 1.00 62.34 183 GLY A CA 1
ATOM 1437 C C . GLY A 1 183 ? 4.988 -10.349 -7.062 1.00 62.34 183 GLY A C 1
ATOM 1438 O O . GLY A 1 183 ? 5.663 -9.334 -7.242 1.00 62.34 183 GLY A O 1
ATOM 1439 N N . SER A 1 184 ? 3.870 -10.575 -7.757 1.00 57.09 184 SER A N 1
ATOM 1440 C CA . SER A 1 184 ? 3.393 -9.677 -8.816 1.00 57.09 184 SER A CA 1
ATOM 1441 C C . SER A 1 184 ? 3.278 -8.218 -8.358 1.00 57.09 184 SER A C 1
ATOM 1443 O O . SER A 1 184 ? 2.877 -7.944 -7.235 1.00 57.09 184 SER A O 1
ATOM 1445 N N . PHE A 1 185 ? 3.552 -7.285 -9.277 1.00 60.12 185 PHE A N 1
ATOM 1446 C CA . PHE A 1 185 ? 3.553 -5.835 -9.048 1.00 60.12 185 PHE A CA 1
ATOM 1447 C C . PHE A 1 185 ? 2.227 -5.253 -8.520 1.00 60.12 185 PHE A C 1
ATOM 1449 O O . PHE A 1 185 ? 2.227 -4.161 -7.955 1.00 60.12 185 PHE A O 1
ATOM 1456 N N . VAL A 1 186 ? 1.097 -5.929 -8.746 1.00 55.59 186 VAL A N 1
ATOM 1457 C CA . VAL A 1 186 ? -0.223 -5.344 -8.495 1.00 55.59 186 VAL A CA 1
ATOM 1458 C C . VAL A 1 186 ? -0.448 -5.207 -6.996 1.00 55.59 186 VAL A C 1
ATOM 1460 O O . VAL A 1 186 ? -0.499 -6.204 -6.281 1.00 55.59 186 VAL A O 1
ATOM 1463 N N . GLY A 1 187 ? -0.586 -3.959 -6.544 1.00 62.19 187 GLY A N 1
ATOM 1464 C CA . GLY A 1 187 ? -0.936 -3.665 -5.167 1.00 62.19 187 GLY A CA 1
ATOM 1465 C C . GLY A 1 187 ? -2.276 -4.299 -4.814 1.00 62.19 187 GLY A C 1
ATOM 1466 O O . GLY A 1 187 ? -3.265 -4.139 -5.534 1.00 62.19 187 GLY A O 1
ATOM 1467 N N . GLU A 1 188 ? -2.303 -5.047 -3.719 1.00 74.06 188 GLU A N 1
ATOM 1468 C CA . GLU A 1 188 ? -3.536 -5.636 -3.213 1.00 74.06 188 GLU A CA 1
ATOM 1469 C C . GLU A 1 188 ? -4.391 -4.523 -2.617 1.00 74.06 188 GLU A C 1
ATOM 1471 O O . GLU A 1 188 ? -3.902 -3.697 -1.850 1.00 74.06 188 GLU A O 1
ATOM 1476 N N . THR A 1 189 ? -5.674 -4.474 -2.959 1.00 83.19 189 THR A N 1
ATOM 1477 C CA . THR A 1 189 ? -6.583 -3.541 -2.288 1.00 83.19 189 THR A CA 1
ATOM 1478 C C . THR A 1 189 ? -7.046 -4.166 -0.982 1.00 83.19 189 THR A C 1
ATOM 1480 O O . THR A 1 189 ? -7.719 -5.194 -0.988 1.00 83.19 189 THR A O 1
ATOM 1483 N N . LEU A 1 190 ? -6.691 -3.532 0.130 1.00 88.19 190 LEU A N 1
ATOM 1484 C CA . LEU A 1 190 ? -7.129 -3.900 1.468 1.00 88.19 190 LEU A CA 1
ATOM 1485 C C . LEU A 1 190 ? -8.190 -2.920 1.956 1.00 88.19 190 LEU A C 1
ATOM 1487 O O . LEU A 1 190 ? -8.039 -1.708 1.812 1.00 88.19 190 LEU A O 1
ATOM 1491 N N . GLN A 1 191 ? -9.240 -3.446 2.580 1.00 91.88 191 GLN A N 1
ATOM 1492 C CA . GLN A 1 191 ? -10.240 -2.646 3.280 1.00 91.88 191 GLN A CA 1
ATOM 1493 C C . GLN A 1 191 ? -10.108 -2.866 4.782 1.00 91.88 191 GLN A C 1
ATOM 1495 O O . GLN A 1 191 ? -10.133 -4.000 5.258 1.00 91.88 191 GLN A O 1
ATOM 1500 N N . LEU A 1 192 ? -9.960 -1.772 5.525 1.00 93.12 192 LEU A N 1
ATOM 1501 C CA . LEU A 1 192 ? -9.819 -1.778 6.975 1.00 93.12 192 LEU A CA 1
ATOM 1502 C C . LEU A 1 192 ? -10.948 -0.951 7.599 1.00 93.12 192 LEU A C 1
ATOM 1504 O O . LEU A 1 192 ? -11.051 0.245 7.308 1.00 93.12 192 LEU A O 1
ATOM 1508 N N . PRO A 1 193 ? -11.790 -1.538 8.467 1.00 94.31 193 PRO A N 1
ATOM 1509 C CA . PRO A 1 193 ? -12.742 -0.755 9.237 1.00 94.31 193 PRO A CA 1
ATOM 1510 C C . PRO A 1 193 ? -11.992 0.122 10.242 1.00 94.31 193 PRO A C 1
ATOM 1512 O O . PRO A 1 193 ? -11.118 -0.359 10.968 1.00 94.31 193 PRO A O 1
ATOM 1515 N N . LEU A 1 194 ? -12.363 1.398 10.294 1.00 93.88 194 LEU A N 1
ATOM 1516 C CA . LEU A 1 194 ? -11.877 2.374 11.260 1.00 93.88 194 LEU A CA 1
ATOM 1517 C C . LEU A 1 194 ? -13.050 2.809 12.138 1.00 93.88 194 LEU A C 1
ATOM 1519 O O . LEU A 1 194 ? -14.032 3.370 11.654 1.00 93.88 194 LEU A O 1
ATOM 1523 N N . VAL A 1 195 ? -12.934 2.539 13.433 1.00 92.50 195 VAL A N 1
ATOM 1524 C CA . VAL A 1 195 ? -13.933 2.894 14.443 1.00 92.50 195 VAL A CA 1
ATOM 1525 C C . VAL A 1 195 ? -13.395 4.030 15.301 1.00 92.50 195 VAL A C 1
ATOM 1527 O O . VAL A 1 195 ? -12.218 4.034 15.660 1.00 92.50 195 VAL A O 1
ATOM 1530 N N . ILE A 1 196 ? -14.252 4.985 15.657 1.00 90.31 196 ILE A N 1
ATOM 1531 C CA . ILE A 1 196 ? -13.892 6.074 16.574 1.00 90.31 196 ILE A CA 1
ATOM 1532 C C . ILE A 1 196 ? -14.553 5.790 17.921 1.00 90.31 196 ILE A C 1
ATOM 1534 O O . ILE A 1 196 ? -15.782 5.690 17.996 1.00 90.31 196 ILE A O 1
ATOM 1538 N N . ARG A 1 197 ? -13.757 5.608 18.984 1.00 89.75 197 ARG A N 1
ATOM 1539 C CA . ARG A 1 197 ? -14.277 5.339 20.334 1.00 89.75 197 ARG A CA 1
ATOM 1540 C C . ARG A 1 197 ? -15.075 6.545 20.826 1.00 89.75 197 ARG A C 1
ATOM 1542 O O . ARG A 1 197 ? -14.560 7.661 20.842 1.00 89.75 197 ARG A O 1
ATOM 1549 N N . GLN A 1 198 ? -16.308 6.308 21.269 1.00 86.00 198 GLN A N 1
ATOM 1550 C CA . GLN A 1 198 ? -17.095 7.353 21.918 1.00 86.00 198 GLN A CA 1
ATOM 1551 C C . GLN A 1 198 ? -16.676 7.473 23.392 1.00 86.00 198 GLN A C 1
ATOM 1553 O O . GLN A 1 198 ? -16.446 6.442 24.028 1.00 86.00 198 GLN A O 1
ATOM 1558 N N . PRO A 1 199 ? -16.629 8.683 23.981 1.00 80.19 199 PRO A N 1
ATOM 1559 C CA . PRO A 1 199 ? -16.163 8.878 25.362 1.00 80.19 199 PRO A CA 1
ATOM 1560 C C . PRO A 1 199 ? -16.922 8.061 26.418 1.00 80.19 199 PRO A C 1
ATOM 1562 O O . PRO A 1 199 ? -16.378 7.728 27.464 1.00 80.19 199 PRO A O 1
ATOM 1565 N N . GLN A 1 200 ? -18.186 7.727 26.148 1.00 82.75 200 GLN A N 1
ATOM 1566 C CA . GLN A 1 200 ? -19.054 6.995 27.078 1.00 82.75 200 GLN A CA 1
ATOM 1567 C C . GLN A 1 200 ? -19.016 5.471 26.875 1.00 82.75 200 GLN A C 1
ATOM 1569 O O . GLN A 1 200 ? -19.654 4.730 27.621 1.00 82.75 200 GLN A O 1
ATOM 1574 N N . GLU A 1 201 ? -18.294 4.982 25.863 1.00 85.62 201 GLU A N 1
ATOM 1575 C CA . GLU A 1 201 ? -18.229 3.557 25.551 1.00 85.62 201 GLU A CA 1
ATOM 1576 C C . GLU A 1 201 ? -17.121 2.848 26.337 1.00 85.62 201 GLU A C 1
ATOM 1578 O O . GLU A 1 201 ? -15.925 3.155 26.252 1.00 85.62 201 GLU A O 1
ATOM 1583 N N . GLY A 1 202 ? -17.534 1.819 27.078 1.00 88.44 202 GLY A N 1
ATOM 1584 C CA . GLY A 1 202 ? -16.617 0.871 27.698 1.00 88.44 202 GLY A CA 1
ATOM 1585 C C . GLY A 1 202 ? -15.917 -0.027 26.673 1.00 88.44 202 GLY A C 1
ATOM 1586 O O . GLY A 1 202 ? -16.313 -0.119 25.505 1.00 88.44 202 GLY A O 1
ATOM 1587 N N . PHE A 1 203 ? -14.896 -0.742 27.145 1.00 89.25 203 PHE A N 1
ATOM 1588 C CA . PHE A 1 203 ? -14.102 -1.681 26.350 1.00 89.25 203 PHE A CA 1
ATOM 1589 C C . PHE A 1 203 ? -14.959 -2.682 25.559 1.00 89.25 203 PHE A C 1
ATOM 1591 O O . PHE A 1 203 ? -14.838 -2.767 24.339 1.00 89.25 203 PHE A O 1
ATOM 1598 N N . MET A 1 204 ? -15.869 -3.395 26.235 1.00 91.00 204 MET A N 1
ATOM 1599 C CA . MET A 1 204 ? -16.673 -4.458 25.611 1.00 91.00 204 MET A CA 1
ATOM 1600 C C . MET A 1 204 ? -17.571 -3.933 24.488 1.00 91.00 204 MET A C 1
ATOM 1602 O O . MET A 1 204 ? -17.569 -4.490 23.395 1.00 91.00 204 MET A O 1
ATOM 1606 N N . ALA A 1 205 ? -18.273 -2.821 24.723 1.00 90.69 205 ALA A N 1
ATOM 1607 C CA . ALA A 1 205 ? -19.135 -2.203 23.715 1.00 90.69 205 ALA A CA 1
ATOM 1608 C C . ALA A 1 205 ? -18.331 -1.738 22.487 1.00 90.69 205 ALA A C 1
ATOM 1610 O O . ALA A 1 205 ? -18.751 -1.931 21.342 1.00 90.69 205 ALA A O 1
ATOM 1611 N N . THR A 1 206 ? -17.139 -1.181 22.723 1.00 92.31 206 THR A N 1
ATOM 1612 C CA . THR A 1 206 ? -16.220 -0.767 21.656 1.00 92.31 206 THR A CA 1
ATOM 1613 C C . THR A 1 206 ? -15.749 -1.976 20.843 1.00 92.31 206 THR A C 1
ATOM 1615 O O . THR A 1 206 ? -15.822 -1.962 19.613 1.00 92.31 206 THR A O 1
ATOM 1618 N N . LEU A 1 207 ? -15.326 -3.054 21.511 1.00 91.94 207 LEU A N 1
ATOM 1619 C CA . LEU A 1 207 ? -14.854 -4.278 20.862 1.00 91.94 207 LEU A CA 1
ATOM 1620 C C . LEU A 1 207 ? -15.956 -4.957 20.035 1.00 91.94 207 LEU A C 1
ATOM 1622 O O . LEU A 1 207 ? -15.705 -5.389 18.912 1.00 91.94 207 LEU A O 1
ATOM 1626 N N . GLU A 1 208 ? -17.190 -5.002 20.537 1.00 91.31 208 GLU A N 1
ATOM 1627 C CA . GLU A 1 208 ? -18.342 -5.516 19.788 1.00 91.31 208 GLU A CA 1
ATOM 1628 C C . GLU A 1 208 ? -18.612 -4.709 18.514 1.00 91.31 208 GLU A C 1
ATOM 1630 O O . GLU A 1 208 ? -18.922 -5.280 17.465 1.00 91.31 208 GLU A O 1
ATOM 1635 N N . ARG A 1 209 ? -18.481 -3.377 18.562 1.00 91.06 209 ARG A N 1
ATOM 1636 C CA . ARG A 1 209 ? -18.618 -2.535 17.365 1.00 91.06 209 ARG A CA 1
ATOM 1637 C C . ARG A 1 209 ? -17.494 -2.797 16.363 1.00 91.06 209 ARG A C 1
ATOM 1639 O O . ARG A 1 209 ? -17.781 -2.973 15.180 1.00 91.06 209 ARG A O 1
ATOM 1646 N N . VAL A 1 210 ? -16.248 -2.895 16.827 1.00 92.50 210 VAL A N 1
ATOM 1647 C CA . VAL A 1 210 ? -15.090 -3.221 15.978 1.00 92.50 210 VAL A CA 1
ATOM 1648 C C . VAL A 1 210 ? -15.253 -4.588 15.308 1.00 92.50 210 VAL A C 1
ATOM 1650 O O . VAL A 1 210 ? -15.060 -4.714 14.100 1.00 92.50 210 VAL A O 1
ATOM 1653 N N . ASN A 1 211 ? -15.667 -5.610 16.057 1.00 92.19 211 ASN A N 1
ATOM 1654 C CA . ASN A 1 211 ? -15.849 -6.956 15.517 1.00 92.19 211 ASN A CA 1
ATOM 1655 C C . ASN A 1 211 ? -17.003 -7.030 14.515 1.00 92.19 211 ASN A C 1
ATOM 1657 O O . ASN A 1 211 ? -16.854 -7.667 13.472 1.00 92.19 211 ASN A O 1
ATOM 1661 N N . ARG A 1 212 ? -18.113 -6.322 14.764 1.00 91.06 212 ARG A N 1
ATOM 1662 C CA . ARG A 1 212 ? -19.185 -6.175 13.767 1.00 91.06 212 ARG A CA 1
ATOM 1663 C C . ARG A 1 212 ? -18.672 -5.520 12.487 1.00 91.06 212 ARG A C 1
ATOM 1665 O O . ARG A 1 212 ? -18.971 -6.011 11.403 1.00 91.06 212 ARG A O 1
ATOM 1672 N N . ALA A 1 213 ? -17.861 -4.468 12.603 1.00 90.75 213 ALA A N 1
ATOM 1673 C CA . ALA A 1 213 ? -17.274 -3.786 11.452 1.00 90.75 213 ALA A CA 1
ATOM 1674 C C . ALA A 1 213 ? -16.331 -4.686 10.638 1.00 90.75 213 ALA A C 1
ATOM 1676 O O . ALA A 1 213 ? -16.363 -4.675 9.408 1.00 90.75 213 ALA A O 1
ATOM 1677 N N . ARG A 1 214 ? -15.531 -5.519 11.312 1.00 92.62 214 ARG A N 1
ATOM 1678 C CA . ARG A 1 214 ? -14.670 -6.515 10.658 1.00 92.62 214 ARG A CA 1
ATOM 1679 C C . ARG A 1 214 ? -15.461 -7.578 9.921 1.00 92.62 214 ARG A C 1
ATOM 1681 O O . ARG A 1 214 ? -15.163 -7.850 8.764 1.00 92.62 214 ARG A O 1
ATOM 1688 N N . GLN A 1 215 ? -16.472 -8.154 10.569 1.00 91.12 215 GLN A N 1
ATOM 1689 C CA . GLN A 1 215 ? -17.328 -9.174 9.959 1.00 91.12 215 GLN A CA 1
ATOM 1690 C C . GLN A 1 215 ? -18.046 -8.626 8.723 1.00 91.12 215 GLN A C 1
ATOM 1692 O O . GLN A 1 215 ? -18.055 -9.273 7.680 1.00 91.12 215 GLN A O 1
ATOM 1697 N N . ALA A 1 216 ? -18.565 -7.402 8.820 1.00 89.25 216 ALA A N 1
ATOM 1698 C CA . ALA A 1 216 ? -19.197 -6.671 7.728 1.00 89.25 216 ALA A CA 1
ATOM 1699 C C . ALA A 1 216 ? -18.304 -6.529 6.477 1.00 89.25 216 ALA A C 1
ATOM 1701 O O . ALA A 1 216 ? -18.813 -6.596 5.361 1.00 89.25 216 ALA A O 1
ATOM 1702 N N . LEU A 1 217 ? -16.988 -6.367 6.652 1.00 89.06 217 LEU A N 1
ATOM 1703 C CA . LEU A 1 217 ? -16.022 -6.205 5.556 1.00 89.06 217 LEU A CA 1
ATOM 1704 C C . LEU A 1 217 ? -15.207 -7.466 5.245 1.00 89.06 217 LEU A C 1
ATOM 1706 O O . LEU A 1 217 ? -14.334 -7.423 4.384 1.00 89.06 217 LEU A O 1
ATOM 1710 N N . SER A 1 218 ? -15.446 -8.580 5.946 1.00 89.62 218 SER A N 1
ATOM 1711 C CA . SER A 1 218 ? -14.555 -9.754 5.923 1.00 89.62 218 SER A CA 1
ATOM 1712 C C . SER 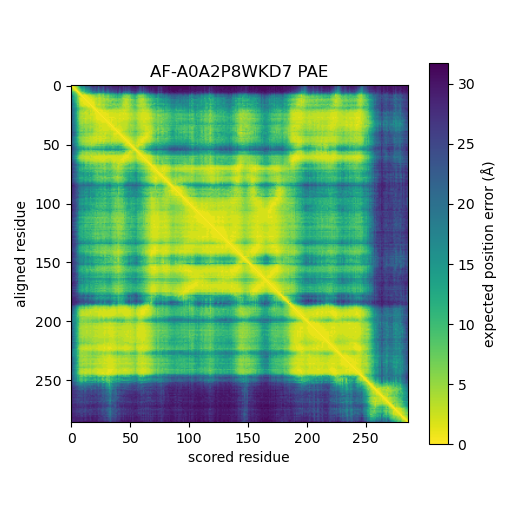A 1 218 ? -13.080 -9.391 6.181 1.00 89.62 218 SER A C 1
ATOM 1714 O O . SER A 1 218 ? -12.170 -9.975 5.597 1.00 89.62 218 SER A O 1
ATOM 1716 N N . ALA A 1 219 ? -12.842 -8.403 7.050 1.00 89.25 219 ALA A N 1
ATOM 1717 C CA . ALA A 1 219 ? -11.514 -7.868 7.326 1.00 89.25 219 ALA A CA 1
ATOM 1718 C C . ALA A 1 219 ? -10.835 -8.599 8.496 1.00 89.25 219 ALA A C 1
ATOM 1720 O O . ALA A 1 219 ? -11.376 -8.698 9.604 1.00 89.25 219 ALA A O 1
ATOM 1721 N N . GLU A 1 220 ? -9.600 -9.055 8.279 1.00 89.06 220 GLU A N 1
ATOM 1722 C CA . GLU A 1 220 ? -8.796 -9.706 9.320 1.00 89.06 220 GLU A CA 1
ATOM 1723 C C . GLU A 1 220 ? -8.374 -8.728 10.425 1.00 89.06 220 GLU A C 1
ATOM 1725 O O . GLU A 1 220 ? -8.264 -9.121 11.585 1.00 89.06 220 GLU A O 1
ATOM 1730 N N . LYS A 1 221 ? -8.191 -7.450 10.087 1.00 92.12 221 LYS A N 1
ATOM 1731 C CA . LYS A 1 221 ? -7.666 -6.409 10.975 1.00 92.12 221 LYS A CA 1
ATOM 1732 C C . LYS A 1 221 ? -8.607 -5.208 11.031 1.00 92.12 221 LYS A C 1
ATOM 1734 O O . LYS A 1 221 ? -9.336 -4.954 10.076 1.00 92.12 221 LYS A O 1
ATOM 1739 N N . ALA A 1 222 ? -8.582 -4.465 12.134 1.00 94.81 222 ALA A N 1
ATOM 1740 C CA . ALA A 1 222 ? -9.327 -3.215 12.294 1.00 94.81 222 ALA A CA 1
ATOM 1741 C C . ALA A 1 222 ? -8.481 -2.112 12.917 1.00 94.81 222 ALA A C 1
ATOM 1743 O O . ALA A 1 222 ? -7.444 -2.374 13.525 1.00 94.81 222 ALA A O 1
ATOM 1744 N N . LEU A 1 223 ? -8.971 -0.883 12.795 1.00 95.06 223 LEU A N 1
ATOM 1745 C CA . LEU A 1 223 ? -8.394 0.301 13.404 1.00 95.06 223 LEU A CA 1
ATOM 1746 C C . LEU A 1 223 ? -9.370 0.898 14.412 1.00 95.06 223 LEU A C 1
ATOM 1748 O O . LEU A 1 223 ? -10.573 0.982 14.154 1.00 95.06 223 LEU A O 1
ATOM 1752 N N . LEU A 1 224 ? -8.841 1.348 15.542 1.00 93.88 224 LEU A N 1
ATOM 1753 C CA . LEU A 1 224 ? -9.598 2.041 16.570 1.00 93.88 224 LEU A CA 1
ATOM 1754 C C . LEU A 1 224 ? -8.902 3.356 16.917 1.00 93.88 224 LEU A C 1
ATOM 1756 O O . LEU A 1 224 ? -7.758 3.362 17.364 1.00 93.88 224 LEU A O 1
ATOM 1760 N N . VAL A 1 225 ? -9.610 4.466 16.732 1.00 91.62 225 VAL A N 1
ATOM 1761 C CA . VAL A 1 225 ? -9.178 5.783 17.200 1.00 91.62 225 VAL A CA 1
ATOM 1762 C C . VAL A 1 225 ? -9.649 5.963 18.638 1.00 91.62 225 VAL A C 1
ATOM 1764 O O . VAL A 1 225 ? -10.848 5.850 18.910 1.00 91.62 225 VAL A O 1
ATOM 1767 N N . VAL A 1 226 ? -8.718 6.232 19.553 1.00 89.44 226 VAL A N 1
ATOM 1768 C CA . VAL A 1 226 ? -8.984 6.375 20.994 1.00 89.44 226 VAL A CA 1
ATOM 1769 C C . VAL A 1 226 ? -8.395 7.670 21.544 1.00 89.44 226 VAL A C 1
ATOM 1771 O O . VAL A 1 226 ? -7.330 8.095 21.103 1.00 89.44 226 VAL A O 1
ATOM 1774 N N . ASP A 1 227 ? -9.082 8.274 22.519 1.00 83.44 227 ASP A N 1
ATOM 1775 C CA . ASP A 1 227 ? -8.515 9.363 23.331 1.00 83.44 227 ASP A CA 1
ATOM 1776 C C . ASP A 1 227 ? -7.617 8.771 24.411 1.00 83.44 227 ASP A C 1
ATOM 1778 O O . ASP A 1 227 ? -6.391 8.753 24.320 1.00 83.44 227 ASP A O 1
ATOM 1782 N N . GLU A 1 228 ? -8.293 8.151 25.372 1.00 81.31 228 GLU A N 1
ATOM 1783 C CA . GLU A 1 228 ? -7.738 7.527 26.545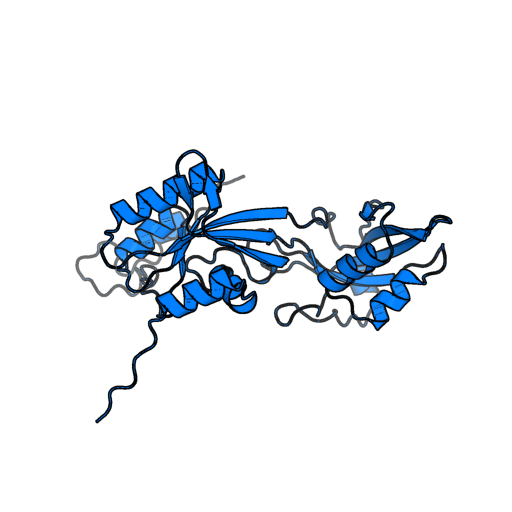 1.00 81.31 228 GLU A CA 1
ATOM 1784 C C . GLU A 1 228 ? -7.980 6.023 26.451 1.00 81.31 228 GLU A C 1
ATOM 1786 O O . GLU A 1 228 ? -9.049 5.532 26.056 1.00 81.31 228 GLU A O 1
ATOM 1791 N N . VAL A 1 229 ? -6.945 5.276 26.803 1.00 86.31 229 VAL A N 1
ATOM 1792 C CA . VAL A 1 229 ? -6.977 3.824 26.840 1.00 86.31 229 VAL A CA 1
ATOM 1793 C C . VAL A 1 229 ? -6.053 3.357 27.950 1.00 86.31 229 VAL A C 1
ATOM 1795 O O . VAL A 1 229 ? -4.946 3.866 28.126 1.00 86.31 229 VAL A O 1
ATOM 1798 N N . THR A 1 230 ? -6.523 2.400 28.734 1.00 86.38 230 THR A N 1
ATOM 1799 C CA . THR A 1 230 ? -5.705 1.785 29.779 1.00 86.38 230 THR A CA 1
ATOM 1800 C C . THR A 1 230 ? -4.760 0.740 29.171 1.00 86.38 230 THR A C 1
ATOM 1802 O O . THR A 1 230 ? -5.103 0.137 28.154 1.00 86.38 230 THR A O 1
ATOM 1805 N N . PRO A 1 231 ? -3.598 0.441 29.784 1.00 84.44 231 PRO A N 1
ATOM 1806 C CA . PRO A 1 231 ? -2.670 -0.565 29.251 1.00 84.44 231 PRO A CA 1
ATOM 1807 C C . PRO A 1 231 ? -3.316 -1.940 29.011 1.00 84.44 231 PRO A C 1
ATOM 1809 O O . PRO A 1 231 ? -3.028 -2.601 28.018 1.00 84.44 231 PRO A O 1
ATOM 1812 N N . ILE A 1 232 ? -4.250 -2.347 29.878 1.00 83.56 232 ILE A N 1
ATOM 1813 C CA . ILE A 1 232 ? -4.967 -3.621 29.734 1.00 83.56 232 ILE A CA 1
ATOM 1814 C C . ILE A 1 232 ? -5.934 -3.619 28.542 1.00 83.56 232 ILE A C 1
ATOM 1816 O O . ILE A 1 232 ? -6.071 -4.630 27.856 1.00 83.56 232 ILE A O 1
ATOM 1820 N N . GLU A 1 233 ? -6.577 -2.485 28.251 1.00 88.69 233 GLU A N 1
ATOM 1821 C CA . GLU A 1 233 ? -7.394 -2.334 27.045 1.00 88.69 233 GLU A CA 1
ATOM 1822 C C . GLU A 1 233 ? -6.513 -2.351 25.790 1.00 88.69 233 GLU A C 1
ATOM 1824 O O . GLU A 1 233 ? -6.899 -2.969 24.800 1.00 88.69 233 GLU A O 1
ATOM 1829 N N . VAL A 1 234 ? -5.321 -1.735 25.834 1.00 87.56 234 VAL A N 1
ATOM 1830 C CA . VAL A 1 234 ? -4.354 -1.762 24.722 1.00 87.56 234 VAL A CA 1
ATOM 1831 C C . VAL A 1 234 ? -3.999 -3.201 24.354 1.00 87.56 234 VAL A C 1
ATOM 1833 O O . VAL A 1 234 ? -4.114 -3.586 23.190 1.00 87.56 234 VAL A O 1
ATOM 1836 N N . GLU A 1 235 ? -3.612 -4.010 25.341 1.00 85.44 235 GLU A N 1
ATOM 1837 C CA . GLU A 1 235 ? -3.304 -5.427 25.129 1.00 85.44 235 GLU A CA 1
ATOM 1838 C C . GLU A 1 235 ? -4.532 -6.204 24.639 1.00 85.44 235 GLU A C 1
ATOM 1840 O O . GLU A 1 235 ? -4.436 -6.976 23.683 1.00 85.44 235 GLU A O 1
ATOM 1845 N N . GLY A 1 236 ? -5.702 -5.958 25.237 1.00 86.81 236 GLY A N 1
ATOM 1846 C CA . GLY A 1 236 ? -6.957 -6.600 24.850 1.00 86.81 236 GLY A CA 1
ATOM 1847 C C . GLY A 1 236 ? -7.329 -6.355 23.386 1.00 86.81 236 GLY A C 1
ATOM 1848 O O . GLY A 1 236 ? -7.687 -7.294 22.676 1.00 86.81 236 GLY A O 1
ATOM 1849 N N . PHE A 1 237 ? -7.202 -5.117 22.908 1.00 92.38 237 PHE A N 1
ATOM 1850 C CA . PHE A 1 237 ? -7.436 -4.770 21.506 1.00 92.38 237 PHE A CA 1
ATOM 1851 C C . PHE A 1 237 ? -6.363 -5.359 20.580 1.00 92.38 237 PHE A C 1
ATOM 1853 O O . PHE A 1 237 ? -6.704 -5.956 19.554 1.00 92.38 237 PHE A O 1
ATOM 1860 N N . ALA A 1 238 ? -5.084 -5.277 20.956 1.00 87.56 238 ALA A N 1
ATOM 1861 C CA . ALA A 1 238 ? -3.987 -5.818 20.156 1.00 87.56 238 ALA A CA 1
ATOM 1862 C C . ALA A 1 238 ? -4.123 -7.337 19.938 1.00 87.56 238 ALA A C 1
ATOM 1864 O O . ALA A 1 238 ? -3.976 -7.813 18.812 1.00 87.56 238 ALA A O 1
ATOM 1865 N N . HIS A 1 239 ? -4.497 -8.093 20.977 1.00 88.62 239 HIS A N 1
ATOM 1866 C CA . HIS A 1 239 ? -4.754 -9.536 20.885 1.00 88.62 239 HIS A CA 1
ATOM 1867 C C . HIS A 1 239 ? -5.940 -9.907 19.984 1.00 88.62 239 HIS A C 1
ATOM 1869 O O . HIS A 1 239 ? -6.065 -11.059 19.576 1.00 88.62 239 HIS A O 1
ATOM 1875 N N . GLN A 1 240 ? -6.804 -8.946 19.660 1.00 88.75 240 GLN A N 1
ATOM 1876 C CA . GLN A 1 240 ? -7.950 -9.121 18.770 1.00 88.75 240 GLN A CA 1
ATOM 1877 C C . GLN A 1 240 ? -7.676 -8.595 17.351 1.00 88.75 240 GLN A C 1
ATOM 1879 O O . GLN A 1 240 ? -8.621 -8.406 16.587 1.00 88.75 240 GLN A O 1
ATOM 1884 N N . ASN A 1 241 ? -6.409 -8.370 16.971 1.00 90.81 241 ASN A N 1
ATOM 1885 C CA . ASN A 1 241 ? -6.007 -7.763 15.694 1.00 90.81 241 ASN A CA 1
ATOM 1886 C C . ASN A 1 241 ? -6.612 -6.362 15.477 1.00 90.81 241 ASN A C 1
ATOM 1888 O O . ASN A 1 241 ? -7.024 -6.007 14.368 1.00 90.81 241 ASN A O 1
ATOM 1892 N N . VAL A 1 242 ? -6.671 -5.557 16.541 1.00 93.06 242 VAL A N 1
ATOM 1893 C CA . VAL A 1 242 ? -7.097 -4.155 16.482 1.00 93.06 242 VAL A CA 1
ATOM 1894 C C . VAL A 1 242 ? -5.889 -3.250 16.698 1.00 93.06 242 VAL A C 1
ATOM 1896 O O . VAL A 1 242 ? -5.212 -3.325 17.720 1.00 93.06 242 VAL A O 1
ATOM 1899 N N . SER A 1 243 ? -5.631 -2.389 15.721 1.00 94.19 243 SER A N 1
ATOM 1900 C CA . SER A 1 243 ? -4.593 -1.364 15.757 1.00 94.19 243 SER A CA 1
ATOM 1901 C C . SER A 1 243 ? -5.154 -0.068 16.334 1.00 94.19 243 SER A C 1
ATOM 1903 O O . SER A 1 243 ? -6.146 0.462 15.838 1.00 94.19 243 SER A O 1
ATOM 1905 N N . LEU A 1 244 ? -4.519 0.450 17.378 1.00 92.94 244 LEU A N 1
ATOM 1906 C CA . LEU A 1 244 ? -4.964 1.628 18.116 1.00 92.94 244 LEU A CA 1
ATOM 1907 C C . LEU A 1 244 ? -4.240 2.869 17.618 1.00 92.94 244 LEU A C 1
ATOM 1909 O O . LEU A 1 244 ? -3.018 2.880 17.578 1.00 92.94 244 LEU A O 1
ATOM 1913 N N . TYR A 1 245 ? -4.968 3.927 17.289 1.00 91.12 245 TYR A N 1
ATOM 1914 C CA . TYR A 1 245 ? -4.389 5.232 16.996 1.00 91.12 245 TYR A CA 1
ATOM 1915 C C . TYR A 1 245 ? -4.865 6.245 18.035 1.00 91.12 245 TYR A C 1
ATOM 1917 O O . TYR A 1 245 ? -6.067 6.408 18.243 1.00 91.12 245 TYR A O 1
ATOM 1925 N N . SER A 1 246 ? -3.922 6.935 18.667 1.00 85.25 246 SER A N 1
ATOM 1926 C CA . SER A 1 246 ? -4.185 8.096 19.513 1.00 85.25 246 SER A CA 1
ATOM 1927 C C . SER A 1 246 ? -3.216 9.206 19.131 1.00 85.25 246 SER A C 1
ATOM 1929 O O . SER A 1 246 ? -2.088 8.950 18.706 1.00 85.25 246 SER A O 1
ATOM 1931 N N . ILE A 1 247 ? -3.669 10.451 19.260 1.00 72.69 247 ILE A N 1
ATOM 1932 C CA . ILE A 1 247 ? -2.796 11.624 19.132 1.00 72.69 247 ILE A CA 1
ATOM 1933 C C . ILE A 1 247 ? -1.897 11.750 20.368 1.00 72.69 247 ILE A C 1
ATOM 1935 O O . ILE A 1 247 ? -0.804 12.313 20.288 1.00 72.69 247 ILE A O 1
ATOM 1939 N N . GLN A 1 248 ? -2.334 11.195 21.499 1.00 70.50 248 GLN A N 1
ATOM 1940 C CA . GLN A 1 248 ? -1.525 11.053 22.698 1.00 70.50 248 GLN A CA 1
ATOM 1941 C C . GLN A 1 248 ? -0.689 9.769 22.623 1.00 70.50 248 GLN A C 1
ATOM 1943 O O . GLN A 1 248 ? -1.014 8.823 21.903 1.00 70.50 248 GLN A O 1
ATOM 1948 N N . SER A 1 249 ? 0.411 9.718 23.376 1.00 66.75 249 SER A N 1
ATOM 1949 C CA . SER A 1 249 ? 1.222 8.505 23.471 1.00 66.75 249 SER A CA 1
ATOM 1950 C C . SER A 1 249 ? 0.395 7.364 24.063 1.00 66.75 249 SER A C 1
ATOM 1952 O O . SER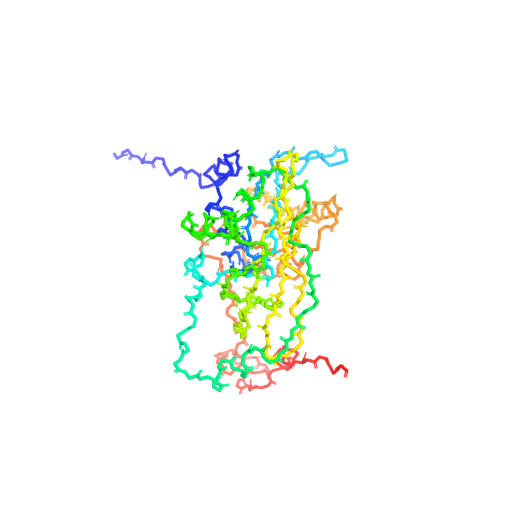 A 1 249 ? -0.064 7.459 25.202 1.00 66.75 249 SER A O 1
ATOM 1954 N N . ILE A 1 250 ? 0.244 6.273 23.314 1.00 68.19 250 ILE A N 1
ATOM 1955 C CA . ILE A 1 250 ? -0.422 5.063 23.800 1.00 68.19 250 ILE A CA 1
ATOM 1956 C C . ILE A 1 250 ? 0.430 4.478 24.937 1.00 68.19 250 ILE A C 1
ATOM 1958 O O . ILE A 1 250 ? 1.630 4.260 24.734 1.00 68.19 250 ILE A O 1
ATOM 1962 N N . PRO A 1 251 ? -0.141 4.216 26.128 1.00 67.25 251 PRO A N 1
ATOM 1963 C CA . PRO A 1 251 ? 0.594 3.635 27.240 1.00 67.25 251 PRO A CA 1
ATOM 1964 C C . PRO A 1 251 ? 0.827 2.146 26.965 1.00 67.25 251 PRO A C 1
ATOM 1966 O O . PRO A 1 251 ? 0.085 1.277 27.415 1.00 67.25 251 PRO A O 1
ATOM 1969 N N . VAL A 1 252 ? 1.856 1.851 26.175 1.00 62.44 252 VAL A N 1
ATOM 1970 C CA . VAL A 1 252 ? 2.315 0.486 25.934 1.00 62.44 252 VAL A CA 1
ATOM 1971 C C . VAL A 1 252 ? 3.159 0.073 27.130 1.00 62.44 252 VAL A C 1
ATOM 1973 O O . VAL A 1 252 ? 4.194 0.683 27.410 1.00 62.44 252 VAL A O 1
ATOM 1976 N N . SER A 1 253 ? 2.726 -0.959 27.851 1.00 57.81 253 SER A N 1
ATOM 1977 C CA . SER A 1 253 ? 3.570 -1.561 28.876 1.00 57.81 253 SER A CA 1
ATOM 1978 C C . SER A 1 253 ? 4.852 -2.073 28.212 1.00 57.81 253 SER A C 1
ATOM 1980 O O . SER A 1 253 ? 4.765 -2.810 27.223 1.00 57.81 253 SER A O 1
ATOM 1982 N N . PRO A 1 254 ? 6.047 -1.692 28.706 1.00 56.75 254 PRO A N 1
ATOM 1983 C CA . PRO A 1 254 ? 7.281 -2.250 28.182 1.00 56.75 254 PRO A CA 1
ATOM 1984 C C . PRO A 1 254 ? 7.204 -3.777 28.288 1.00 56.75 254 PRO A C 1
ATOM 1986 O O . PRO A 1 254 ? 6.597 -4.291 29.237 1.00 56.75 254 PRO A O 1
ATOM 1989 N N . PRO A 1 255 ? 7.776 -4.516 27.320 1.00 57.00 255 PRO A N 1
ATOM 1990 C CA . PRO A 1 255 ? 7.780 -5.968 27.383 1.00 57.00 255 PRO A CA 1
ATOM 1991 C C . PRO A 1 255 ? 8.309 -6.391 28.752 1.00 57.00 255 PRO A C 1
ATOM 1993 O O . PRO A 1 255 ? 9.322 -5.862 29.204 1.00 57.00 255 PRO A O 1
ATOM 1996 N N . ALA A 1 256 ? 7.592 -7.301 29.419 1.00 58.00 256 ALA A N 1
ATOM 1997 C CA . ALA A 1 256 ? 7.977 -7.779 30.737 1.00 58.00 256 ALA A CA 1
ATOM 1998 C C . ALA A 1 256 ? 9.413 -8.315 30.682 1.00 58.00 256 ALA A C 1
ATOM 2000 O O . ALA A 1 256 ? 9.671 -9.385 30.125 1.00 58.00 256 ALA A O 1
ATOM 2001 N N . ASP A 1 257 ? 10.342 -7.539 31.236 1.00 63.28 257 ASP A N 1
ATOM 2002 C CA . ASP A 1 257 ? 11.737 -7.914 31.347 1.00 63.28 257 ASP A CA 1
ATOM 2003 C C . ASP A 1 257 ? 11.955 -8.535 32.721 1.00 63.28 257 ASP A C 1
ATOM 2005 O O . ASP A 1 257 ? 12.172 -7.865 33.734 1.00 63.28 257 ASP A O 1
ATOM 2009 N N . CYS A 1 258 ? 11.841 -9.858 32.749 1.00 6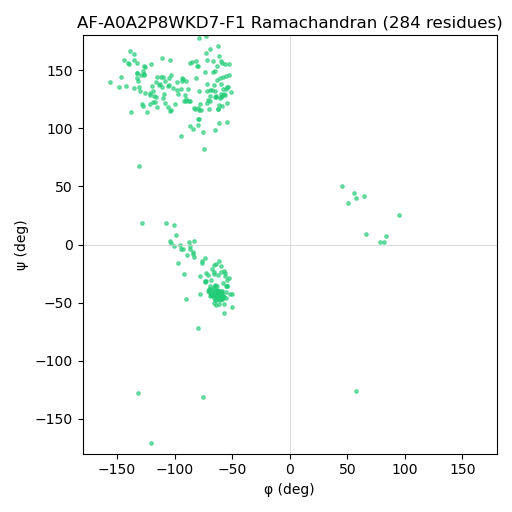7.38 258 CYS A N 1
ATOM 2010 C CA . CYS A 1 258 ? 12.045 -10.639 33.953 1.00 67.38 258 CYS A CA 1
ATOM 2011 C C . CYS A 1 258 ? 13.463 -10.466 34.524 1.00 67.38 258 CYS A C 1
ATOM 2013 O O . CYS A 1 258 ? 13.624 -10.600 35.736 1.00 67.38 258 CYS A O 1
ATOM 2015 N N . TYR A 1 259 ? 14.458 -10.088 33.710 1.00 67.38 259 TYR A N 1
ATOM 2016 C CA . TYR A 1 259 ? 15.824 -9.815 34.162 1.00 67.38 259 TYR A CA 1
ATOM 2017 C C . TYR A 1 259 ? 15.912 -8.531 35.000 1.00 67.38 259 TYR A C 1
ATOM 2019 O O . TYR A 1 259 ? 16.593 -8.505 36.024 1.00 67.38 259 TYR A O 1
ATOM 2027 N N . HIS A 1 260 ? 15.163 -7.492 34.620 1.00 65.44 260 HIS A N 1
ATOM 2028 C CA . HIS A 1 260 ? 15.113 -6.205 35.325 1.00 65.44 260 HIS A CA 1
ATOM 2029 C C . HIS A 1 260 ? 13.908 -6.051 36.271 1.00 65.44 260 HIS A C 1
ATOM 2031 O O . HIS A 1 260 ? 13.686 -4.976 36.832 1.00 65.44 260 HIS A O 1
ATOM 2037 N N . CYS A 1 261 ? 13.136 -7.118 36.493 1.00 64.81 261 CYS A N 1
ATOM 2038 C CA . CYS A 1 261 ? 12.010 -7.108 37.420 1.00 64.81 261 CYS A CA 1
ATOM 2039 C C . CYS A 1 261 ? 12.494 -6.863 38.863 1.00 64.81 261 CYS A C 1
ATOM 2041 O O . CYS A 1 261 ? 13.353 -7.573 39.378 1.00 64.81 261 CYS A O 1
ATOM 2043 N N . THR A 1 262 ? 11.930 -5.868 39.547 1.00 68.94 262 THR A N 1
ATOM 2044 C CA . THR A 1 262 ? 12.251 -5.551 40.954 1.00 68.94 262 THR A CA 1
ATOM 2045 C C . THR A 1 262 ? 11.279 -6.194 41.948 1.00 68.94 262 THR A C 1
ATOM 2047 O O . THR A 1 262 ? 11.444 -6.053 43.160 1.00 68.94 262 THR A O 1
ATOM 2050 N N . GLN A 1 263 ? 10.278 -6.927 41.451 1.00 72.44 263 GLN A N 1
ATOM 2051 C CA . GLN A 1 263 ? 9.221 -7.518 42.262 1.00 72.44 263 GLN A CA 1
ATOM 2052 C C . GLN A 1 263 ? 9.711 -8.806 42.940 1.00 72.44 263 GLN A C 1
ATOM 2054 O O . GLN A 1 263 ? 9.748 -9.862 42.313 1.00 72.44 263 GLN A O 1
ATOM 2059 N N . ALA A 1 264 ? 10.029 -8.724 44.236 1.00 68.56 264 ALA A N 1
ATOM 2060 C CA . ALA A 1 264 ? 10.597 -9.824 45.032 1.00 68.56 264 ALA A CA 1
ATOM 2061 C C . ALA A 1 264 ? 9.724 -11.095 45.109 1.00 68.56 264 ALA A C 1
ATOM 2063 O O . ALA A 1 264 ? 10.205 -12.165 45.469 1.00 68.56 264 ALA A O 1
ATOM 2064 N N . THR A 1 265 ? 8.431 -10.984 44.798 1.00 75.00 265 THR A N 1
ATOM 2065 C CA . THR A 1 265 ? 7.477 -12.105 44.780 1.00 75.00 265 THR A CA 1
ATOM 2066 C C . THR A 1 265 ? 7.313 -12.744 43.399 1.00 75.00 265 THR A C 1
ATOM 2068 O O . THR A 1 265 ? 6.585 -13.727 43.263 1.00 75.00 265 THR A O 1
ATOM 2071 N N . CYS A 1 266 ? 7.963 -12.209 42.363 1.00 66.00 266 CYS A N 1
ATOM 2072 C CA . CYS A 1 266 ? 7.916 -12.768 41.019 1.00 66.00 266 CYS A CA 1
ATOM 2073 C C . CYS A 1 266 ? 8.851 -13.980 40.919 1.00 66.00 266 CYS A C 1
ATOM 2075 O O . CYS A 1 266 ? 10.070 -13.845 40.985 1.00 66.00 266 CYS A O 1
ATOM 2077 N N . SER A 1 267 ? 8.295 -15.169 40.679 1.00 70.62 267 SER A N 1
ATOM 2078 C CA . SER A 1 267 ? 9.060 -16.416 40.505 1.00 70.62 267 SER A CA 1
ATOM 2079 C C . SER A 1 267 ? 10.028 -16.409 39.315 1.00 70.62 267 SER A C 1
ATOM 2081 O O . SER A 1 267 ? 10.877 -17.289 39.213 1.00 70.62 267 SER A O 1
ATOM 2083 N N . LEU A 1 268 ? 9.883 -15.444 38.403 1.00 66.69 268 LEU A N 1
ATOM 2084 C CA . LEU A 1 268 ? 10.699 -15.296 37.198 1.00 66.69 268 LEU A CA 1
ATOM 2085 C C . LEU A 1 268 ? 11.736 -14.168 37.324 1.00 66.69 268 LEU A C 1
ATOM 2087 O O . LEU A 1 268 ? 12.453 -13.896 36.366 1.00 66.69 268 LEU A O 1
ATOM 2091 N N . GLN A 1 269 ? 11.831 -13.505 38.481 1.00 72.81 269 GLN A N 1
ATOM 2092 C CA . GLN A 1 269 ? 12.784 -12.421 38.712 1.00 72.81 269 GLN A CA 1
ATOM 2093 C C . GLN A 1 269 ? 14.237 -12.871 38.457 1.00 72.81 269 GLN A C 1
ATOM 2095 O O . GLN A 1 269 ? 14.689 -13.879 38.997 1.00 72.81 269 GLN A O 1
ATOM 2100 N N . GLY A 1 270 ? 14.974 -12.115 37.639 1.00 66.25 270 GLY A N 1
ATOM 2101 C CA . GLY A 1 270 ? 16.367 -12.389 37.270 1.00 66.25 270 GLY A CA 1
ATOM 2102 C C . GLY A 1 270 ? 16.554 -13.475 36.203 1.00 66.25 270 GLY A C 1
ATOM 2103 O O . GLY A 1 270 ? 17.693 -13.795 35.867 1.00 66.25 270 GLY A O 1
ATOM 2104 N N . GLN A 1 271 ? 15.476 -14.051 35.654 1.00 68.75 271 GLN A N 1
ATOM 2105 C CA . GLN A 1 271 ? 15.579 -15.106 34.643 1.00 68.75 271 GLN A CA 1
ATOM 2106 C C . GLN A 1 271 ? 15.625 -14.544 33.214 1.00 68.75 271 GLN A C 1
ATOM 2108 O O . GLN A 1 271 ? 14.702 -13.869 32.766 1.00 68.75 271 GLN A O 1
ATOM 2113 N N . LEU A 1 272 ? 16.691 -14.905 32.488 1.00 59.47 272 LEU A N 1
ATOM 2114 C CA . LEU A 1 272 ? 16.927 -14.621 31.059 1.00 59.47 272 LEU A CA 1
ATOM 2115 C C . LEU A 1 272 ? 16.062 -15.455 30.099 1.00 59.47 272 LEU A C 1
ATOM 2117 O O . LEU A 1 272 ? 16.070 -15.210 28.900 1.00 59.47 272 LEU A O 1
ATOM 2121 N N . GLN A 1 273 ? 15.379 -16.482 30.606 1.00 59.44 273 GLN A N 1
ATOM 2122 C CA . GLN A 1 273 ? 14.506 -17.364 29.832 1.00 59.44 273 GLN A CA 1
ATOM 2123 C C . GLN A 1 273 ? 13.166 -17.490 30.545 1.00 59.44 273 GLN A C 1
ATOM 2125 O O . GLN A 1 273 ? 12.819 -18.535 31.091 1.00 59.44 273 GLN A O 1
ATOM 2130 N N . SER A 1 274 ? 12.409 -16.396 30.586 1.00 59.91 274 SER A N 1
ATOM 2131 C CA . SER A 1 274 ? 11.034 -16.499 31.060 1.00 59.91 274 SER A CA 1
ATOM 2132 C C . SER A 1 274 ? 10.212 -17.331 30.064 1.00 59.91 274 SER A C 1
ATOM 2134 O O . SER A 1 274 ? 10.454 -17.250 28.856 1.00 59.91 274 SER A O 1
ATOM 2136 N N . PRO A 1 275 ? 9.196 -18.090 30.513 1.00 57.94 275 PRO A N 1
ATOM 2137 C CA . PRO A 1 275 ? 8.260 -18.763 29.610 1.00 57.94 275 PRO A CA 1
ATOM 2138 C C . PRO A 1 275 ? 7.636 -17.805 28.581 1.00 57.94 275 PRO A C 1
ATOM 2140 O O . PRO A 1 275 ? 7.338 -18.200 27.460 1.00 57.94 275 PRO A O 1
ATOM 2143 N N . VAL A 1 276 ? 7.504 -16.520 28.934 1.00 57.28 276 VAL A N 1
ATOM 2144 C CA . VAL A 1 276 ? 7.025 -15.454 28.043 1.00 57.28 276 VAL A CA 1
ATOM 2145 C C . VAL A 1 276 ? 8.034 -15.152 26.928 1.00 57.28 276 VAL A C 1
ATOM 2147 O O . VAL A 1 276 ? 7.639 -15.014 25.773 1.00 57.28 276 VAL A O 1
ATOM 2150 N N . GLN A 1 277 ? 9.332 -15.078 27.238 1.00 54.94 277 GLN A N 1
ATOM 2151 C CA . GLN A 1 277 ? 10.385 -14.921 26.228 1.00 54.94 277 GLN A CA 1
ATOM 2152 C C . GLN A 1 277 ? 10.559 -16.190 25.382 1.00 54.94 277 GLN A C 1
ATOM 2154 O O . GLN A 1 277 ? 10.711 -16.084 24.168 1.00 54.94 277 GLN A O 1
ATOM 2159 N N . ALA A 1 278 ? 10.454 -17.377 25.988 1.00 56.19 278 ALA A N 1
ATOM 2160 C CA . ALA A 1 278 ? 10.525 -18.656 25.283 1.00 56.19 278 ALA A CA 1
ATOM 2161 C C . ALA A 1 278 ? 9.367 -18.835 24.285 1.00 56.19 278 ALA A C 1
ATOM 2163 O O . ALA A 1 278 ? 9.612 -19.201 23.142 1.00 56.19 278 ALA A O 1
ATOM 2164 N N . CYS A 1 279 ? 8.128 -18.494 24.663 1.00 52.16 279 CYS A N 1
ATOM 2165 C CA . CYS A 1 279 ? 6.984 -18.503 23.742 1.00 52.16 279 CYS A CA 1
ATOM 2166 C C . CYS A 1 279 ? 7.115 -17.470 22.614 1.00 52.16 279 CYS A C 1
ATOM 2168 O O . CYS A 1 279 ? 6.691 -17.738 21.497 1.00 52.16 279 CYS A O 1
ATOM 2170 N N . ARG A 1 280 ? 7.700 -16.293 22.880 1.00 53.88 280 ARG A N 1
ATOM 2171 C CA . ARG A 1 280 ? 7.923 -15.260 21.850 1.00 53.88 280 ARG A CA 1
ATOM 2172 C C . ARG A 1 280 ? 9.042 -15.618 20.871 1.00 53.88 280 ARG A C 1
ATOM 2174 O O . ARG A 1 280 ? 8.981 -15.205 19.720 1.00 53.88 280 ARG A O 1
ATOM 2181 N N . GLY A 1 281 ? 10.052 -16.358 21.328 1.00 47.38 281 GLY A N 1
ATOM 2182 C CA . GLY A 1 281 ? 11.134 -16.881 20.490 1.00 47.38 281 GLY A CA 1
ATOM 2183 C C . GLY A 1 281 ? 10.790 -18.190 19.776 1.00 47.38 281 GLY A C 1
ATOM 2184 O O . GLY A 1 281 ? 11.588 -18.661 18.968 1.00 47.38 281 GLY A O 1
ATOM 2185 N N . PHE A 1 282 ? 9.630 -18.785 20.067 1.00 38.19 282 PHE A N 1
ATOM 2186 C CA . PHE A 1 282 ? 9.201 -20.028 19.444 1.00 38.19 282 PHE A CA 1
ATOM 2187 C C . PHE A 1 282 ? 8.730 -19.756 18.012 1.00 38.19 282 PHE A C 1
ATOM 2189 O O . PHE A 1 282 ? 7.592 -19.357 17.773 1.00 38.19 282 PHE A O 1
ATOM 2196 N N . LEU A 1 283 ? 9.624 -19.970 17.050 1.00 34.19 283 LEU A N 1
ATOM 2197 C CA . LEU A 1 283 ? 9.238 -20.175 15.660 1.00 34.19 283 LEU A CA 1
ATOM 2198 C C . LEU A 1 283 ? 8.734 -21.621 15.545 1.00 34.19 283 LEU A C 1
ATOM 2200 O O . LEU A 1 283 ? 9.496 -22.530 15.880 1.00 34.19 283 LEU A O 1
ATOM 2204 N N . PRO A 1 284 ? 7.479 -21.872 15.126 1.00 33.94 284 PRO A N 1
ATOM 2205 C CA . PRO A 1 284 ? 7.051 -23.232 14.831 1.00 33.94 284 PRO A CA 1
ATOM 2206 C C . PRO A 1 284 ? 7.940 -23.791 13.715 1.00 33.94 284 PRO A C 1
ATOM 2208 O O . PRO A 1 284 ? 8.151 -23.128 12.699 1.00 33.94 284 PRO A O 1
ATOM 2211 N N . GLU A 1 285 ? 8.496 -24.982 13.937 1.00 34.41 285 GLU A N 1
ATOM 2212 C CA . GLU A 1 285 ? 9.252 -25.705 12.915 1.00 34.41 285 GLU A CA 1
ATOM 2213 C C . GLU A 1 285 ? 8.351 -25.919 11.685 1.00 34.41 285 GLU A C 1
ATOM 2215 O O . GLU A 1 285 ? 7.200 -26.344 11.822 1.00 34.41 285 GLU A O 1
ATOM 2220 N N . VAL A 1 286 ? 8.868 -25.553 10.505 1.00 37.56 286 VAL A N 1
ATOM 2221 C CA . VAL A 1 286 ? 8.240 -25.781 9.189 1.00 37.56 286 VAL A CA 1
ATOM 2222 C C . VAL A 1 286 ? 8.525 -27.201 8.728 1.00 37.56 286 VAL A C 1
ATOM 2224 O O . VAL A 1 286 ? 9.709 -27.601 8.809 1.00 37.56 286 VAL A O 1
#

Radius of gyration: 23.75 Å; Cα contacts (8 Å, |Δi|>4): 482; chains: 1; bounding box: 60×61×79 Å

Sequence (286 aa):
MLATPSVDWQEQVQIALAVGNEGLLRRILIDSWPAAIAPSHVGSVRADVAVPVGEGRLDVVLTVERTVCALAGSRPDLPSEPVIHDHDHLQFLTGCVSKLYPLVQNQSLSKVVELLSRVGFSEAAMHQILNLPYHAWYKSWWYQADGAGSLSIPFQRFIRSRRYGDGTLTLHYKDYYSQEPPGSFVGETLQLPLVIRQPQEGFMATLERVNRARQALSAEKALLVVDEVTPIEVEGFAHQNVSLYSIQSIPVSPPADCYHCTQATCSLQGQLQSPVQACRGFLPEV